Protein AF-N9UHS3-F1 (afdb_monomer)

Organism: NCBI:txid885318

Structure (mmCIF, N/CA/C/O backbone):
data_AF-N9UHS3-F1
#
_entry.id   AF-N9UHS3-F1
#
loop_
_atom_site.group_PDB
_atom_site.id
_atom_site.type_symbol
_atom_site.label_atom_id
_atom_site.label_alt_id
_atom_site.label_comp_id
_atom_site.label_asym_id
_atom_site.label_entity_id
_atom_site.label_seq_id
_atom_site.pdbx_PDB_ins_code
_atom_site.Cartn_x
_atom_site.Cartn_y
_atom_site.Cartn_z
_atom_site.occupancy
_atom_site.B_iso_or_equiv
_atom_site.auth_seq_id
_atom_site.auth_comp_id
_atom_site.auth_asym_id
_atom_site.auth_atom_id
_atom_site.pdbx_PDB_model_num
ATOM 1 N N . MET A 1 1 ? -21.377 -17.558 4.448 1.00 48.91 1 MET A N 1
ATOM 2 C CA . MET A 1 1 ? -20.666 -17.326 3.176 1.00 48.91 1 MET A CA 1
ATOM 3 C C . MET A 1 1 ? -20.214 -15.867 3.145 1.00 48.91 1 MET A C 1
ATOM 5 O O . MET A 1 1 ? -21.066 -15.000 3.259 1.00 48.91 1 MET A O 1
ATOM 9 N N . LEU A 1 2 ? -18.902 -15.598 3.082 1.00 64.56 2 LEU A N 1
ATOM 10 C CA . LEU A 1 2 ? -18.297 -14.246 3.131 1.00 64.56 2 LEU A CA 1
ATOM 11 C C . LEU A 1 2 ? -18.375 -13.479 1.793 1.00 64.56 2 LEU A C 1
ATOM 13 O O . LEU A 1 2 ? -17.927 -12.342 1.712 1.00 64.56 2 LEU A O 1
ATOM 17 N N . VAL A 1 3 ? -18.968 -14.081 0.752 1.00 74.38 3 VAL A N 1
ATOM 18 C CA . VAL A 1 3 ? -19.018 -13.550 -0.625 1.00 74.38 3 VAL A CA 1
ATOM 19 C C . VAL A 1 3 ? -19.645 -12.160 -0.700 1.00 74.38 3 VAL A C 1
ATOM 21 O O . VAL A 1 3 ? -19.196 -11.340 -1.493 1.00 74.38 3 VAL A O 1
ATOM 24 N N . ILE A 1 4 ? -20.620 -11.855 0.164 1.00 81.19 4 ILE A N 1
ATOM 25 C CA . ILE A 1 4 ? -21.281 -10.548 0.145 1.00 81.19 4 ILE A CA 1
ATOM 26 C C . ILE A 1 4 ? -20.296 -9.394 0.375 1.00 81.19 4 ILE A C 1
ATOM 28 O O . ILE A 1 4 ? -20.515 -8.320 -0.165 1.00 81.19 4 ILE A O 1
ATOM 32 N N . GLN A 1 5 ? -19.196 -9.602 1.111 1.00 76.00 5 GLN A N 1
ATOM 33 C CA . GLN A 1 5 ? -18.185 -8.563 1.351 1.00 76.00 5 GLN A CA 1
ATOM 34 C C . GLN A 1 5 ? -17.365 -8.222 0.100 1.00 76.00 5 GLN A C 1
ATOM 36 O O . GLN A 1 5 ? -16.754 -7.162 0.040 1.00 76.00 5 GLN A O 1
ATOM 41 N N . TYR A 1 6 ? -17.356 -9.113 -0.893 1.00 76.25 6 TYR A N 1
ATOM 42 C CA . TYR A 1 6 ? -16.613 -8.951 -2.142 1.00 76.25 6 TYR A CA 1
ATOM 43 C C . TYR A 1 6 ? -17.471 -8.392 -3.279 1.00 76.25 6 TYR A C 1
ATOM 45 O O . TYR A 1 6 ? -16.962 -8.194 -4.380 1.00 76.25 6 TYR A O 1
ATOM 53 N N . LEU A 1 7 ? -18.760 -8.142 -3.033 1.00 82.38 7 LEU A N 1
ATOM 54 C CA . LEU A 1 7 ? -19.613 -7.460 -3.999 1.00 82.38 7 LEU A CA 1
ATOM 55 C C . LEU A 1 7 ? -19.178 -5.997 -4.134 1.00 82.38 7 LEU A C 1
ATOM 57 O O . LEU A 1 7 ? -18.680 -5.378 -3.197 1.00 82.38 7 LEU A O 1
ATOM 61 N N . ASP A 1 8 ? -19.375 -5.436 -5.317 1.00 77.12 8 ASP A N 1
ATOM 62 C CA . ASP A 1 8 ? -18.952 -4.084 -5.680 1.00 77.12 8 ASP A CA 1
ATOM 63 C C . ASP A 1 8 ? -19.946 -3.003 -5.221 1.00 77.12 8 ASP A C 1
ATOM 65 O O . ASP A 1 8 ? -19.573 -1.842 -5.025 1.00 77.12 8 ASP A O 1
ATOM 69 N N . SER A 1 9 ? -21.223 -3.361 -5.035 1.00 81.12 9 SER A N 1
ATOM 70 C CA . SER A 1 9 ? -22.273 -2.410 -4.681 1.00 81.12 9 SER A CA 1
ATOM 71 C C . SER A 1 9 ? -23.442 -3.017 -3.896 1.00 81.12 9 SER A C 1
ATOM 73 O O . SER A 1 9 ? -23.734 -4.209 -3.978 1.00 81.12 9 SER A O 1
ATOM 75 N N . ILE A 1 10 ? -24.197 -2.151 -3.206 1.00 83.69 10 ILE A N 1
ATOM 76 C CA . ILE A 1 10 ? -25.491 -2.506 -2.595 1.00 83.69 10 ILE A CA 1
ATOM 77 C C . ILE A 1 10 ? -26.494 -3.004 -3.651 1.00 83.69 10 ILE A C 1
ATOM 79 O O . ILE A 1 10 ? -27.297 -3.886 -3.367 1.00 83.69 10 ILE A O 1
ATOM 83 N N . GLN A 1 11 ? -26.455 -2.466 -4.876 1.00 84.81 11 GLN A N 1
ATOM 84 C CA . GLN A 1 11 ? -27.337 -2.932 -5.949 1.00 84.81 11 GLN A CA 1
ATOM 85 C C . GLN A 1 11 ? -27.018 -4.381 -6.325 1.00 84.81 11 GLN A C 1
ATOM 87 O O . GLN A 1 11 ? -27.922 -5.200 -6.466 1.00 84.81 11 GLN A O 1
ATOM 92 N N . THR A 1 12 ? -25.732 -4.710 -6.423 1.00 86.44 12 THR A N 1
ATOM 93 C CA . THR A 1 12 ? -25.266 -6.074 -6.681 1.00 86.44 12 THR A CA 1
ATOM 94 C C . THR A 1 12 ? -25.653 -7.008 -5.544 1.00 86.44 12 THR A C 1
ATOM 96 O O . THR A 1 12 ? -26.080 -8.125 -5.808 1.00 86.44 12 THR A O 1
ATOM 99 N N . LEU A 1 13 ? -25.600 -6.544 -4.289 1.00 88.38 13 LEU A N 1
ATOM 100 C CA . LEU A 1 13 ? -26.126 -7.296 -3.148 1.00 88.38 13 LEU A CA 1
ATOM 101 C C . LEU A 1 13 ? -27.620 -7.599 -3.298 1.00 88.38 13 LEU A C 1
ATOM 103 O O . LEU A 1 13 ? -28.023 -8.733 -3.063 1.00 88.38 13 LEU A O 1
ATOM 107 N N . PHE A 1 14 ? -28.441 -6.631 -3.713 1.00 87.12 14 PHE A N 1
ATOM 108 C CA . PHE A 1 14 ? -29.869 -6.879 -3.930 1.00 87.12 14 PHE A CA 1
ATOM 109 C C . PHE A 1 14 ? -30.125 -7.864 -5.072 1.00 87.12 14 PHE A C 1
ATOM 111 O O . PHE A 1 14 ? -30.936 -8.774 -4.913 1.00 87.12 14 PHE A O 1
ATOM 118 N N . ASN A 1 15 ? -29.401 -7.737 -6.184 1.00 88.06 15 ASN A N 1
ATOM 119 C CA . ASN A 1 15 ? -29.494 -8.688 -7.292 1.00 88.06 15 ASN A CA 1
ATOM 120 C C . ASN A 1 15 ? -29.054 -10.093 -6.844 1.00 88.06 15 ASN A C 1
ATOM 122 O O . ASN A 1 15 ? -29.698 -11.085 -7.172 1.00 88.06 15 ASN A O 1
ATOM 126 N N . PHE A 1 16 ? -27.990 -10.182 -6.041 1.00 87.56 16 PHE A N 1
ATOM 127 C CA . PHE A 1 16 ? -27.507 -11.441 -5.480 1.00 87.56 16 PHE A CA 1
ATOM 128 C C . PHE A 1 16 ? -28.518 -12.064 -4.507 1.00 87.56 16 PHE A C 1
ATOM 130 O O . PHE A 1 16 ? -28.754 -13.269 -4.536 1.00 87.56 16 PHE A O 1
ATOM 137 N N . HIS A 1 17 ? -29.162 -11.243 -3.679 1.00 88.25 17 HIS A N 1
ATOM 138 C CA . HIS A 1 17 ? -30.217 -11.674 -2.768 1.00 88.25 17 HIS A CA 1
ATOM 139 C C . HIS A 1 17 ? -31.422 -12.269 -3.515 1.00 88.25 17 HIS A C 1
ATOM 141 O O . HIS A 1 17 ? -31.995 -13.254 -3.060 1.00 88.25 17 HIS A O 1
ATOM 147 N N . GLN A 1 18 ? -31.781 -11.732 -4.688 1.00 86.81 18 GLN A N 1
ATOM 148 C CA . GLN A 1 18 ? -32.877 -12.274 -5.507 1.00 86.81 18 GLN A CA 1
ATOM 149 C C . GLN A 1 18 ? -32.622 -13.704 -6.001 1.00 86.81 18 GLN A C 1
ATOM 151 O O . GLN A 1 18 ? -33.578 -14.432 -6.254 1.00 86.81 18 GLN A O 1
ATOM 156 N N . VAL A 1 19 ? -31.356 -14.110 -6.131 1.00 86.88 19 VAL A N 1
ATOM 157 C CA . VAL A 1 19 ? -30.977 -15.436 -6.645 1.00 86.88 19 VAL A CA 1
ATOM 158 C C . VAL A 1 19 ? -30.477 -16.394 -5.559 1.00 86.88 19 VAL A C 1
ATOM 160 O O . VAL A 1 19 ? -30.369 -17.592 -5.809 1.00 86.88 19 VAL A O 1
ATOM 163 N N . CYS A 1 20 ? -30.172 -15.905 -4.352 1.00 84.12 20 CYS A N 1
ATOM 164 C CA . CYS A 1 20 ? -29.583 -16.702 -3.275 1.00 84.12 20 CYS A CA 1
ATOM 165 C C . CYS A 1 20 ? -30.313 -16.500 -1.938 1.00 84.12 20 CYS A C 1
ATOM 167 O O . CYS A 1 20 ? -30.078 -15.527 -1.222 1.00 84.12 20 CYS A O 1
ATOM 169 N N . HIS A 1 21 ? -31.126 -17.485 -1.544 1.00 73.19 21 HIS A N 1
ATOM 170 C CA . HIS A 1 21 ? -31.891 -17.458 -0.289 1.00 73.19 21 HIS A CA 1
ATOM 171 C C . HIS A 1 21 ? -31.021 -17.443 0.982 1.00 73.19 21 HIS A C 1
ATOM 173 O O . HIS A 1 21 ? -31.457 -16.962 2.021 1.00 73.19 21 HIS A O 1
ATOM 179 N N . SER A 1 22 ? -29.767 -17.908 0.920 1.00 82.00 22 SER A N 1
ATOM 180 C CA . SER A 1 22 ? -28.824 -17.838 2.052 1.00 82.00 22 SER A CA 1
ATOM 181 C C . SER A 1 22 ? -28.181 -16.454 2.237 1.00 82.00 22 SER A C 1
ATOM 183 O O . SER A 1 22 ? -27.297 -16.286 3.083 1.00 82.00 22 SER A O 1
ATOM 185 N N . CYS A 1 23 ? -28.574 -15.461 1.434 1.00 85.50 23 CYS A N 1
ATOM 186 C CA . CYS A 1 23 ? -28.042 -14.106 1.519 1.00 85.50 23 CYS A CA 1
ATOM 187 C C . CYS A 1 23 ? -28.455 -13.402 2.824 1.00 85.50 23 CYS A C 1
ATOM 189 O O . CYS A 1 23 ? -27.628 -12.699 3.405 1.00 85.50 23 CYS A O 1
ATOM 191 N N . ASP A 1 24 ? -29.664 -13.643 3.339 1.00 85.88 24 ASP A N 1
ATOM 192 C CA . ASP A 1 24 ? -30.142 -13.049 4.598 1.00 85.88 24 ASP A CA 1
ATOM 193 C C . ASP A 1 24 ? -29.284 -13.449 5.802 1.00 85.88 24 ASP A C 1
ATOM 195 O O . ASP A 1 24 ? -28.857 -12.598 6.587 1.00 85.88 24 ASP A O 1
ATOM 199 N N . ASP A 1 25 ? -28.940 -14.735 5.904 1.00 85.69 25 ASP A N 1
ATOM 200 C CA . ASP A 1 25 ? -28.043 -15.239 6.944 1.00 85.69 25 ASP A CA 1
ATOM 201 C C . ASP A 1 25 ? -26.659 -14.589 6.858 1.00 85.69 25 ASP A C 1
ATOM 203 O O . ASP A 1 25 ? -26.042 -14.266 7.878 1.00 85.69 25 ASP A O 1
ATOM 207 N N . ALA A 1 26 ? -26.148 -14.385 5.642 1.00 86.25 26 ALA A N 1
ATOM 208 C CA . ALA A 1 26 ? -24.865 -13.725 5.435 1.00 86.25 26 ALA A CA 1
ATOM 209 C C . ALA A 1 26 ? -24.925 -12.246 5.857 1.00 86.25 26 ALA A C 1
ATOM 211 O O . ALA A 1 26 ? -24.020 -11.770 6.551 1.00 86.25 26 ALA A O 1
ATOM 212 N N . ILE A 1 27 ? -26.000 -11.535 5.500 1.00 88.00 27 ILE A N 1
ATOM 213 C CA . ILE A 1 27 ? -26.243 -10.145 5.910 1.00 88.00 27 ILE A CA 1
ATOM 214 C C . ILE A 1 27 ? -26.318 -10.054 7.442 1.00 88.00 27 ILE A C 1
ATOM 216 O O . ILE A 1 27 ? -25.635 -9.225 8.044 1.00 88.00 27 ILE A O 1
ATOM 220 N N . GLY A 1 28 ? -27.079 -10.942 8.090 1.00 87.38 28 GLY A N 1
ATOM 221 C CA . GLY A 1 28 ? -27.238 -10.971 9.547 1.00 87.38 28 GLY A CA 1
ATOM 222 C C . GLY A 1 28 ? -25.952 -11.311 10.309 1.00 87.38 28 GLY A C 1
ATOM 223 O O . GLY A 1 28 ? -25.726 -10.796 11.405 1.00 87.38 28 GLY A O 1
ATOM 224 N N . ARG A 1 29 ? -25.075 -12.139 9.728 1.00 87.69 29 ARG A N 1
ATOM 225 C CA . ARG A 1 29 ? -23.783 -12.523 10.330 1.00 87.69 29 ARG A CA 1
ATOM 226 C C . ARG A 1 29 ? -22.665 -11.508 10.096 1.00 87.69 29 ARG A C 1
ATOM 228 O O . ARG A 1 29 ? -21.612 -11.630 10.719 1.00 87.69 29 ARG A O 1
ATOM 235 N N . THR A 1 30 ? -22.864 -10.526 9.223 1.00 90.06 30 THR A N 1
ATOM 236 C CA . THR A 1 30 ? -21.836 -9.533 8.901 1.00 90.06 30 THR A CA 1
ATOM 237 C C . THR A 1 30 ? -21.608 -8.587 10.076 1.00 90.06 30 THR A C 1
ATOM 239 O O . THR A 1 30 ? -22.523 -7.899 10.521 1.00 90.06 30 THR A O 1
ATOM 242 N N . LYS A 1 31 ? -20.372 -8.579 10.591 1.00 92.06 31 LYS A N 1
ATOM 243 C CA . LYS A 1 31 ? -19.976 -7.834 11.800 1.00 92.06 31 LYS A CA 1
ATOM 244 C C . LYS A 1 31 ? -19.280 -6.508 11.522 1.00 92.06 31 LYS A C 1
ATOM 246 O O . LYS A 1 31 ? -19.266 -5.656 12.404 1.00 92.06 31 LYS A O 1
ATOM 251 N N . ILE A 1 32 ? -18.726 -6.345 10.325 1.00 90.81 32 ILE A N 1
ATOM 252 C CA . ILE A 1 32 ? -18.063 -5.128 9.849 1.00 90.81 32 ILE A CA 1
ATOM 253 C C . ILE A 1 32 ? -18.719 -4.755 8.528 1.00 90.81 32 ILE A C 1
ATOM 255 O O . ILE A 1 32 ? -19.003 -5.648 7.725 1.00 90.81 32 ILE A O 1
ATOM 259 N N . ASN A 1 33 ? -19.014 -3.476 8.319 1.00 90.94 33 ASN A N 1
ATOM 260 C CA . ASN A 1 33 ? -19.689 -3.058 7.101 1.00 90.94 33 ASN A CA 1
ATOM 261 C C . ASN A 1 33 ? -18.760 -3.244 5.882 1.00 90.94 33 ASN A C 1
ATOM 263 O O . ASN A 1 33 ? -17.566 -2.974 5.996 1.00 90.94 33 ASN A O 1
ATOM 267 N N . PRO A 1 34 ? -19.274 -3.735 4.736 1.00 84.62 34 PRO A N 1
ATOM 268 C CA . PRO A 1 34 ? -18.443 -4.060 3.573 1.00 84.62 34 PRO A CA 1
ATOM 269 C C . PRO A 1 34 ? -17.790 -2.869 2.870 1.00 84.62 34 PRO A C 1
ATOM 271 O O . PRO A 1 34 ? -16.889 -3.086 2.061 1.00 84.62 34 PRO A O 1
ATOM 274 N N . CYS A 1 35 ? -18.250 -1.641 3.134 1.00 82.56 35 CYS A N 1
ATOM 275 C CA . CYS A 1 35 ? -17.760 -0.434 2.472 1.00 82.56 35 CYS A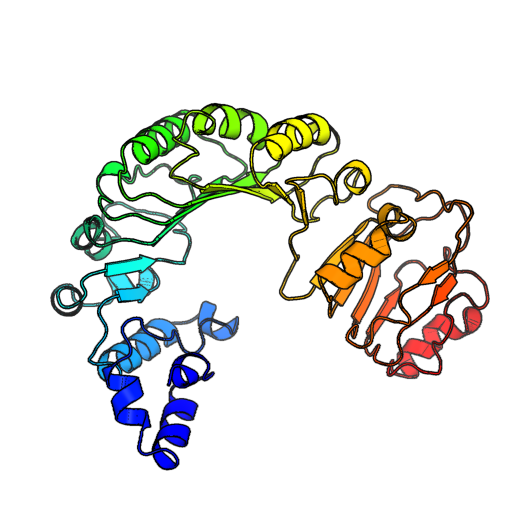 CA 1
ATOM 276 C C . CYS A 1 35 ? -17.883 -0.498 0.944 1.00 82.56 35 CYS A C 1
ATOM 278 O O . CYS A 1 35 ? -16.949 -0.180 0.194 1.00 82.56 35 CYS A O 1
ATOM 280 N N . TYR A 1 36 ? -19.052 -0.916 0.466 1.00 74.25 36 TYR A N 1
ATOM 281 C CA . TYR A 1 36 ? -19.353 -0.987 -0.953 1.00 74.25 36 TYR A CA 1
ATOM 282 C C . TYR A 1 36 ? -19.064 0.366 -1.619 1.00 74.25 36 TYR A C 1
ATOM 284 O O . TYR A 1 36 ? -19.645 1.393 -1.261 1.00 74.25 36 TYR A O 1
ATOM 292 N N . LYS A 1 37 ? -18.180 0.348 -2.625 1.00 59.62 37 LYS A N 1
ATOM 293 C CA . LYS A 1 37 ? -17.670 1.511 -3.380 1.00 59.62 37 LYS A CA 1
ATOM 294 C C . LYS A 1 37 ? -16.628 2.409 -2.699 1.00 59.62 37 LYS A C 1
ATOM 296 O O . LYS A 1 37 ? -16.391 3.510 -3.194 1.00 59.62 37 LYS A O 1
ATOM 301 N N . GLU A 1 38 ? -15.912 1.972 -1.664 1.00 54.34 38 GLU A N 1
ATOM 302 C CA . GLU A 1 38 ? -14.709 2.712 -1.219 1.00 54.34 38 GLU A CA 1
ATOM 303 C C . GLU A 1 38 ? -13.536 2.663 -2.224 1.00 54.34 38 GLU A C 1
ATOM 305 O O . GLU A 1 38 ? -12.564 3.399 -2.062 1.00 54.34 38 GLU A O 1
ATOM 310 N N . ARG A 1 39 ? -13.632 1.849 -3.288 1.00 50.41 39 ARG A N 1
ATOM 311 C CA . ARG A 1 39 ? -12.556 1.630 -4.274 1.00 50.41 39 ARG A CA 1
ATOM 312 C C . ARG A 1 39 ? -12.582 2.533 -5.519 1.00 50.41 39 ARG A C 1
ATOM 314 O O . ARG A 1 39 ? -11.630 2.483 -6.287 1.00 50.41 39 ARG A O 1
ATOM 321 N N . SER A 1 40 ? -13.615 3.353 -5.746 1.00 48.66 40 SER A N 1
ATOM 322 C CA . SER A 1 40 ? -13.646 4.284 -6.894 1.00 48.66 40 SER A CA 1
ATOM 323 C C . SER A 1 40 ? -13.264 5.710 -6.491 1.00 48.66 40 SER A C 1
ATOM 325 O O . SER A 1 40 ? -13.827 6.262 -5.549 1.00 48.66 40 SER A O 1
ATOM 327 N N . LEU A 1 41 ? -12.349 6.337 -7.237 1.00 44.38 41 LEU A N 1
ATOM 328 C CA . LEU A 1 41 ? -11.903 7.725 -7.028 1.00 44.38 41 LEU A CA 1
ATOM 329 C C . LEU A 1 41 ? -13.073 8.731 -6.963 1.00 44.38 41 LEU A C 1
ATOM 331 O O . LEU A 1 41 ? -13.053 9.638 -6.134 1.00 44.38 41 LEU A O 1
ATOM 335 N N . GLU A 1 42 ? -14.128 8.528 -7.759 1.00 38.81 42 GLU A N 1
ATOM 336 C CA . GLU A 1 42 ? -15.325 9.387 -7.795 1.00 38.81 42 GLU A CA 1
ATOM 337 C C . GLU A 1 42 ? -16.136 9.384 -6.487 1.00 38.81 42 GLU A C 1
ATOM 339 O O . GLU A 1 42 ? -16.631 10.423 -6.053 1.00 38.81 42 GLU A O 1
ATOM 344 N N . THR A 1 43 ? -16.245 8.243 -5.801 1.00 47.47 43 THR A N 1
ATOM 345 C CA . THR A 1 43 ? -16.928 8.147 -4.495 1.00 47.47 43 THR A CA 1
ATOM 346 C C . THR A 1 43 ? -16.023 8.552 -3.335 1.00 47.47 43 THR A C 1
ATOM 348 O O . THR A 1 43 ? -16.519 8.816 -2.238 1.00 47.47 43 THR A O 1
ATOM 351 N N . MET A 1 44 ? -14.703 8.645 -3.542 1.00 48.28 44 MET A N 1
ATOM 352 C CA . MET A 1 44 ? -13.798 9.207 -2.537 1.00 48.28 44 MET A CA 1
ATOM 353 C C . MET A 1 44 ? -13.971 10.717 -2.347 1.00 48.28 44 MET A C 1
ATOM 355 O O . MET A 1 44 ? -13.619 11.230 -1.286 1.00 48.28 44 MET A O 1
ATOM 359 N N . LEU A 1 45 ? -14.542 11.405 -3.337 1.00 49.19 45 LEU A N 1
ATOM 360 C CA . LEU A 1 45 ? -14.582 12.864 -3.406 1.00 49.19 45 LEU A CA 1
ATOM 361 C C . LEU A 1 45 ? -15.949 13.490 -3.054 1.00 49.19 45 LEU A C 1
ATOM 363 O O . LEU A 1 45 ? -16.037 14.713 -3.025 1.00 49.19 45 LEU A O 1
ATOM 367 N N . LEU A 1 46 ? -17.014 12.715 -2.772 1.00 50.88 46 LEU A N 1
ATOM 368 C CA . LEU A 1 46 ? -18.394 13.247 -2.738 1.00 50.88 46 LEU A CA 1
ATOM 369 C C . LEU A 1 46 ? -19.297 12.703 -1.605 1.00 50.88 46 LEU A C 1
ATOM 371 O O . LEU A 1 46 ? -19.148 11.564 -1.158 1.00 50.88 46 LEU A O 1
ATOM 375 N N . ASP A 1 47 ? -20.325 13.491 -1.241 1.00 54.41 47 ASP A N 1
ATOM 376 C CA . ASP A 1 47 ? -21.409 13.255 -0.249 1.00 54.41 47 ASP A CA 1
ATOM 377 C C . ASP A 1 47 ? -22.160 11.905 -0.358 1.00 54.41 47 ASP A C 1
ATOM 379 O O . ASP A 1 47 ? -22.959 11.538 0.508 1.00 54.41 47 ASP A O 1
ATOM 383 N N . SER A 1 48 ? -21.881 11.115 -1.395 1.00 64.62 48 SER A N 1
ATOM 384 C CA . SER A 1 48 ? -22.397 9.755 -1.573 1.00 64.62 48 SER A CA 1
ATOM 385 C C . SER A 1 48 ? -21.958 8.770 -0.476 1.00 64.62 48 SER A C 1
ATOM 387 O O . SER A 1 48 ? -22.684 7.808 -0.213 1.00 64.62 48 SER A O 1
ATOM 389 N N . ARG A 1 49 ? -20.824 9.014 0.202 1.00 73.50 49 ARG A N 1
ATOM 390 C CA . ARG A 1 49 ? -20.292 8.130 1.260 1.00 73.50 49 ARG A CA 1
ATOM 391 C C . ARG A 1 49 ? -21.243 7.972 2.434 1.00 73.50 49 ARG A C 1
ATOM 393 O O . ARG A 1 49 ? -21.612 6.849 2.766 1.00 73.50 49 ARG A O 1
ATOM 400 N N . LEU A 1 50 ? -21.703 9.085 3.004 1.00 81.06 50 LEU A N 1
ATOM 401 C CA . LEU A 1 50 ? -22.636 9.063 4.129 1.00 81.06 50 LEU A CA 1
ATOM 402 C C . LEU A 1 50 ? -23.949 8.367 3.747 1.00 81.06 50 LEU A C 1
ATOM 404 O O . LEU A 1 50 ? -24.502 7.599 4.530 1.00 81.06 50 LEU A O 1
ATOM 408 N N . ASN A 1 51 ? -24.442 8.601 2.528 1.00 82.19 51 ASN A N 1
ATOM 409 C CA . ASN A 1 51 ? -25.661 7.961 2.039 1.00 82.19 51 ASN A CA 1
ATOM 410 C C . ASN A 1 51 ? -25.502 6.443 1.896 1.00 82.19 51 ASN A C 1
ATOM 412 O O . ASN A 1 51 ? -26.404 5.698 2.283 1.00 82.19 51 ASN A O 1
ATOM 416 N N . ASN A 1 52 ? -24.370 5.976 1.368 1.00 81.06 52 ASN A N 1
ATOM 417 C CA . ASN A 1 52 ? -24.083 4.547 1.247 1.00 81.06 52 ASN A CA 1
ATOM 418 C C . ASN A 1 52 ? -23.900 3.904 2.618 1.00 81.06 52 ASN A C 1
ATOM 420 O O . ASN A 1 52 ? -24.552 2.903 2.902 1.00 81.06 52 ASN A O 1
ATOM 424 N N . LEU A 1 53 ? -23.126 4.535 3.497 1.00 87.06 53 LEU A N 1
ATOM 425 C CA . LEU A 1 53 ? -22.958 4.091 4.873 1.00 87.06 53 LEU A CA 1
ATOM 426 C C . LEU A 1 53 ? -24.310 3.979 5.587 1.00 87.06 53 LEU A C 1
ATOM 428 O O . LEU A 1 53 ? -24.617 2.942 6.161 1.00 87.06 53 LEU A O 1
ATOM 432 N N . ASN A 1 54 ? -25.178 4.987 5.484 1.00 88.44 54 ASN A N 1
ATOM 433 C CA . ASN A 1 54 ? -26.521 4.935 6.067 1.00 88.44 54 ASN A CA 1
ATOM 434 C C . ASN A 1 54 ? -27.362 3.767 5.526 1.00 88.44 54 ASN A C 1
ATOM 436 O O . ASN A 1 54 ? -28.177 3.210 6.265 1.00 88.44 54 ASN A O 1
ATOM 440 N N . LYS A 1 55 ? -27.191 3.383 4.254 1.00 88.62 55 LYS A N 1
ATOM 441 C CA . LYS A 1 55 ? -27.838 2.189 3.688 1.00 88.62 55 LYS A CA 1
ATOM 442 C C . LYS A 1 55 ? -27.222 0.909 4.252 1.00 88.62 55 LYS A C 1
ATOM 444 O O . LYS A 1 55 ? -27.974 0.044 4.692 1.00 88.62 55 LYS A O 1
ATOM 449 N N . GLU A 1 56 ? -25.897 0.805 4.317 1.00 89.38 56 GLU A N 1
ATOM 450 C CA . GLU A 1 56 ? -25.202 -0.341 4.922 1.00 89.38 56 GLU A CA 1
ATOM 451 C C . GLU A 1 56 ? -25.615 -0.536 6.382 1.00 89.38 56 GLU A C 1
ATOM 453 O O . GLU A 1 56 ? -26.003 -1.633 6.770 1.00 89.38 56 GLU A O 1
ATOM 458 N N . MET A 1 57 ? -25.653 0.542 7.164 1.00 91.06 57 MET A N 1
ATOM 459 C CA . MET A 1 57 ? -26.108 0.540 8.554 1.00 91.06 57 MET A CA 1
ATOM 460 C C . MET A 1 57 ? -27.560 0.055 8.711 1.00 91.06 57 MET A C 1
ATOM 462 O O . MET A 1 57 ? -27.925 -0.460 9.770 1.00 91.06 57 MET A O 1
ATOM 466 N N . LYS A 1 58 ? -28.413 0.229 7.695 1.00 90.81 58 LYS A N 1
ATOM 467 C CA . LYS A 1 58 ? -29.803 -0.260 7.703 1.00 90.81 58 LYS A CA 1
ATOM 468 C C . LYS A 1 58 ? -29.909 -1.725 7.277 1.00 90.81 58 LYS A C 1
ATOM 470 O O . LYS A 1 58 ? -30.706 -2.462 7.858 1.00 90.81 58 LYS A O 1
ATOM 475 N N . ILE A 1 59 ? -29.138 -2.122 6.266 1.00 90.38 59 ILE A N 1
ATOM 476 C CA . ILE A 1 59 ? -29.155 -3.469 5.679 1.00 90.38 59 ILE A CA 1
ATOM 477 C C . ILE A 1 59 ? -28.466 -4.462 6.620 1.00 90.38 59 ILE A C 1
ATOM 479 O O . ILE A 1 59 ? -29.056 -5.468 7.008 1.00 90.38 59 ILE A O 1
ATOM 483 N N . PHE A 1 60 ? -27.247 -4.150 7.058 1.00 91.19 60 PHE A N 1
ATOM 484 C CA . PHE A 1 60 ? -26.456 -4.999 7.941 1.00 91.19 60 PHE A CA 1
ATOM 485 C C . PHE A 1 60 ? -26.802 -4.706 9.400 1.00 91.19 60 PHE A C 1
ATOM 487 O O . PHE A 1 60 ? -26.222 -3.846 10.060 1.00 91.19 60 PHE A O 1
ATOM 494 N N . ARG A 1 61 ? -27.791 -5.428 9.926 1.00 87.19 61 ARG A N 1
ATOM 495 C CA . ARG A 1 61 ? -28.258 -5.237 11.310 1.00 87.19 61 ARG A CA 1
ATOM 496 C C . ARG A 1 61 ? -27.317 -5.835 12.359 1.00 87.19 61 ARG A C 1
ATOM 498 O O . ARG A 1 61 ? -27.354 -5.408 13.506 1.00 87.19 61 ARG A O 1
ATOM 505 N N . GLY A 1 62 ? -26.482 -6.801 11.969 1.00 89.50 62 GLY A N 1
ATOM 506 C CA . GLY A 1 62 ? -25.564 -7.524 12.854 1.00 89.50 62 GLY A CA 1
ATOM 507 C C . GLY A 1 62 ? -24.207 -6.855 13.095 1.00 89.50 62 GLY A C 1
ATOM 508 O O . GLY A 1 62 ? -23.343 -7.486 13.708 1.00 89.50 62 GLY A O 1
ATOM 509 N N . LEU A 1 63 ? -24.011 -5.625 12.608 1.00 93.69 63 LEU A N 1
ATOM 510 C CA . LEU A 1 63 ? -22.746 -4.898 12.696 1.00 93.69 63 LEU A CA 1
ATOM 511 C C . LEU A 1 63 ? -22.330 -4.636 14.149 1.00 93.69 63 LEU A C 1
ATOM 513 O O . LEU A 1 63 ? -23.083 -4.067 14.936 1.00 93.69 63 LEU A O 1
ATOM 517 N N . GLU A 1 64 ? -21.091 -4.995 14.472 1.00 94.94 64 GLU A N 1
ATOM 518 C CA . GLU A 1 64 ? -20.451 -4.732 15.766 1.00 94.94 64 GLU A CA 1
ATOM 519 C C . GLU A 1 64 ? -19.324 -3.701 15.643 1.00 94.94 64 GLU A C 1
ATOM 521 O O . GLU A 1 64 ? -19.123 -2.907 16.567 1.00 94.94 64 GLU A O 1
ATOM 526 N N . THR A 1 65 ? -18.638 -3.682 14.497 1.00 94.94 65 THR A N 1
ATOM 527 C CA . THR A 1 65 ? -17.598 -2.712 14.148 1.00 94.94 65 THR A CA 1
ATOM 528 C C . THR A 1 65 ? -18.078 -1.846 12.993 1.00 94.94 65 THR A C 1
ATOM 530 O O . THR A 1 65 ? -18.603 -2.368 12.007 1.00 94.94 65 THR A O 1
ATOM 533 N N . LEU A 1 66 ? -17.868 -0.535 13.093 1.00 94.38 66 LEU A N 1
ATOM 534 C CA . L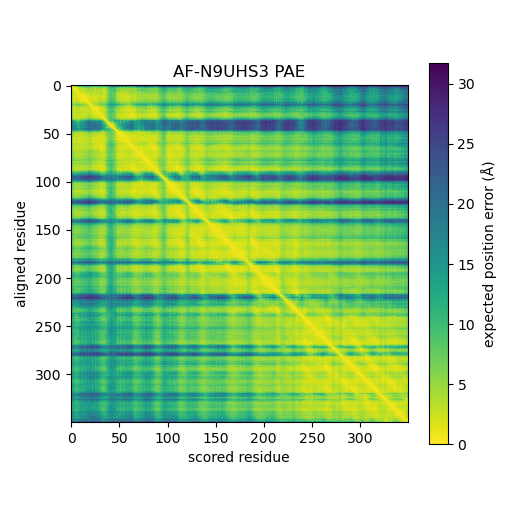EU A 1 66 ? -18.155 0.400 12.011 1.00 94.38 66 LEU A CA 1
ATOM 535 C C . LEU A 1 66 ? -16.855 0.919 11.388 1.00 94.38 66 LEU A C 1
ATOM 537 O O . LEU A 1 66 ? -16.042 1.549 12.065 1.00 94.38 66 LEU A O 1
ATOM 541 N N . HIS A 1 67 ? -16.687 0.666 10.098 1.00 91.31 67 HIS A N 1
ATOM 542 C CA . HIS A 1 67 ? -15.658 1.242 9.248 1.00 91.31 67 HIS A CA 1
ATOM 543 C C . HIS A 1 67 ? -16.199 2.525 8.616 1.00 91.31 67 HIS A C 1
ATOM 545 O O . HIS A 1 67 ? -17.204 2.497 7.899 1.00 91.31 67 HIS A O 1
ATOM 551 N N . ILE A 1 68 ? -15.594 3.664 8.955 1.00 88.31 68 ILE A N 1
ATOM 552 C CA . ILE A 1 68 ? -16.193 4.974 8.692 1.00 88.31 68 ILE A CA 1
ATOM 553 C C . ILE A 1 68 ? -15.147 6.082 8.551 1.00 88.31 68 ILE A C 1
ATOM 555 O O . ILE A 1 68 ? -14.174 6.159 9.300 1.00 88.31 68 ILE A O 1
ATOM 559 N N . ASP A 1 69 ? -15.368 6.992 7.601 1.00 84.19 69 ASP A N 1
ATOM 560 C CA . ASP A 1 69 ? -14.595 8.226 7.502 1.00 84.19 69 ASP A CA 1
ATOM 561 C C . ASP A 1 69 ? -15.064 9.286 8.503 1.00 84.19 69 ASP A C 1
ATOM 563 O O . ASP A 1 69 ? -16.239 9.373 8.850 1.00 84.19 69 ASP A O 1
ATOM 567 N N . ILE A 1 70 ? -14.146 10.140 8.945 1.00 81.88 70 ILE A N 1
ATOM 568 C CA . ILE A 1 70 ? -14.424 11.086 10.032 1.00 81.88 70 ILE A CA 1
ATOM 569 C C . ILE A 1 70 ? -15.495 12.112 9.647 1.00 81.88 70 ILE A C 1
ATOM 571 O O . ILE A 1 70 ? -16.298 12.498 10.492 1.00 81.88 70 ILE A O 1
ATOM 575 N N . ASN A 1 71 ? -15.580 12.514 8.375 1.00 81.44 71 ASN A N 1
ATOM 576 C CA . ASN A 1 71 ? -16.610 13.462 7.952 1.00 81.44 71 ASN A CA 1
ATOM 577 C C . ASN A 1 71 ? -18.003 12.828 8.031 1.00 81.44 71 ASN A C 1
ATOM 579 O O . ASN A 1 71 ? -18.952 13.486 8.452 1.00 81.44 71 ASN A O 1
ATOM 583 N N . SER A 1 72 ? -18.131 11.556 7.648 1.00 86.25 72 SER A N 1
ATOM 584 C CA . SER A 1 72 ? -19.375 10.801 7.823 1.00 86.25 72 SER A CA 1
ATOM 585 C C . SER A 1 72 ? -19.681 10.554 9.300 1.00 86.25 72 SER A C 1
ATOM 587 O O . SER A 1 72 ? -20.832 10.710 9.702 1.00 86.25 72 SER A O 1
ATOM 589 N N . LEU A 1 73 ? -18.670 10.238 10.117 1.00 89.44 73 LEU A N 1
ATOM 590 C CA . LEU A 1 73 ? -18.818 10.020 11.559 1.00 89.44 73 LEU A CA 1
ATOM 591 C C . LEU A 1 73 ? -19.463 11.219 12.251 1.00 89.44 73 LEU A C 1
ATOM 593 O O . LEU A 1 73 ? -20.424 11.040 12.993 1.00 89.44 73 LEU A O 1
ATOM 597 N N . GLU A 1 74 ? -18.983 12.432 11.981 1.00 87.56 74 GLU A N 1
ATOM 598 C CA . GLU A 1 74 ? -19.510 13.653 12.604 1.00 87.56 74 GLU A CA 1
ATOM 599 C C . GLU A 1 74 ? -20.913 14.046 12.121 1.00 87.56 74 GLU A C 1
ATOM 601 O O . GLU A 1 74 ? -21.619 14.778 12.810 1.00 87.56 74 GLU A O 1
ATOM 606 N N . LYS A 1 75 ? -21.349 13.550 10.957 1.00 88.69 75 LYS A N 1
ATOM 607 C CA . LYS A 1 75 ? -22.697 13.804 10.420 1.00 88.69 75 LYS A CA 1
ATOM 608 C C . LYS A 1 75 ? -23.759 12.838 10.975 1.00 88.69 75 LYS A C 1
ATOM 610 O O . LYS A 1 75 ? -24.945 13.034 10.713 1.00 88.69 75 LYS A O 1
ATOM 615 N N . ILE A 1 76 ? -23.370 11.793 11.711 1.00 89.81 76 ILE A N 1
ATOM 616 C CA . ILE A 1 76 ? -24.300 10.820 12.306 1.00 89.81 76 ILE A CA 1
ATOM 617 C C . ILE A 1 76 ? -24.657 11.243 13.735 1.00 89.81 76 ILE A C 1
ATOM 619 O O . ILE A 1 76 ? -23.817 11.696 14.499 1.00 89.81 76 ILE A O 1
ATOM 623 N N . GLU A 1 77 ? -25.913 11.075 14.139 1.00 89.62 77 GLU A N 1
ATOM 624 C CA . GLU A 1 77 ? -26.314 11.297 15.533 1.00 89.62 77 GLU A CA 1
ATOM 625 C C . GLU A 1 77 ? -25.612 10.305 16.473 1.00 89.62 77 GLU A C 1
ATOM 627 O O . GLU A 1 77 ? -25.655 9.096 16.239 1.00 89.62 77 GLU A O 1
ATOM 632 N N . LEU A 1 78 ? -25.028 10.797 17.571 1.00 86.75 78 LEU A N 1
ATOM 633 C CA . LEU A 1 78 ? -24.248 9.982 18.513 1.00 86.75 78 LEU A CA 1
ATOM 634 C C . LEU A 1 78 ? -25.015 8.742 19.013 1.00 86.75 78 LEU A C 1
ATOM 636 O O . LEU A 1 78 ? -24.462 7.647 19.036 1.00 86.75 78 LEU A O 1
ATOM 640 N N . ASN A 1 79 ? -26.316 8.875 19.288 1.00 89.00 79 ASN A N 1
ATOM 641 C CA . ASN A 1 79 ? -27.176 7.776 19.748 1.00 89.00 79 ASN A CA 1
ATOM 642 C C . ASN A 1 79 ? -27.232 6.607 18.741 1.00 89.00 79 ASN A C 1
ATOM 644 O O . ASN A 1 79 ? -27.352 5.445 19.122 1.00 89.00 79 ASN A O 1
ATOM 648 N N . LYS A 1 80 ? -27.110 6.883 17.433 1.00 89.81 80 LYS A N 1
ATOM 649 C CA . LYS A 1 80 ? -27.049 5.836 16.394 1.00 89.81 80 LYS A CA 1
ATOM 650 C C . LYS A 1 80 ? -25.703 5.110 16.381 1.00 89.81 80 LYS A C 1
ATOM 652 O O . LYS A 1 80 ? -25.626 3.994 15.867 1.00 89.81 80 LYS A O 1
ATOM 657 N N . LEU A 1 81 ? -24.657 5.735 16.919 1.00 91.31 81 LEU A N 1
ATOM 658 C CA . LEU A 1 81 ? -23.307 5.183 17.009 1.00 91.31 81 LEU A CA 1
ATOM 659 C C . LEU A 1 81 ? -23.122 4.306 18.258 1.00 91.31 81 LEU A C 1
ATOM 661 O O . LEU A 1 81 ? -22.290 3.401 18.247 1.00 91.31 81 LEU A O 1
ATOM 665 N N . GLU A 1 82 ? -23.912 4.519 19.314 1.00 89.75 82 GLU A N 1
ATOM 666 C CA . GLU A 1 82 ? -23.794 3.790 20.586 1.00 89.75 82 GLU A CA 1
ATOM 667 C C . GLU A 1 82 ? -23.925 2.272 20.440 1.00 89.75 82 GLU A C 1
ATOM 669 O O . GLU A 1 82 ? -23.232 1.534 21.145 1.00 89.75 82 GLU A O 1
ATOM 674 N N . ARG A 1 83 ? -24.747 1.816 19.484 1.00 90.69 83 ARG A N 1
ATOM 675 C CA . ARG A 1 83 ? -24.967 0.390 19.195 1.00 90.69 83 ARG A CA 1
ATOM 676 C C . ARG A 1 83 ? -23.706 -0.349 18.745 1.00 90.69 83 ARG A C 1
ATOM 678 O O . ARG A 1 83 ? -23.647 -1.570 18.869 1.00 90.69 83 ARG A O 1
ATOM 685 N N . TYR A 1 84 ? -22.721 0.366 18.201 1.00 94.81 84 TYR A N 1
ATOM 686 C CA . TYR A 1 84 ? -21.473 -0.238 17.752 1.00 94.81 84 TYR A CA 1
ATOM 687 C C . TYR A 1 84 ? -20.477 -0.327 18.901 1.00 94.81 84 TYR A C 1
ATOM 689 O O . TYR A 1 84 ? -20.322 0.588 19.722 1.00 94.81 84 TYR A O 1
ATOM 697 N N . LYS A 1 85 ? -19.782 -1.460 18.941 1.00 95.38 85 LYS A N 1
ATOM 698 C CA . LYS A 1 85 ? -18.779 -1.762 19.958 1.00 95.38 85 LYS A CA 1
ATOM 699 C C . LYS A 1 85 ? -17.420 -1.193 19.579 1.00 95.38 85 LYS A C 1
ATOM 701 O O . LYS A 1 85 ? -16.689 -0.775 20.469 1.00 95.38 85 LYS A O 1
ATOM 706 N N . LEU A 1 86 ? -17.091 -1.199 18.286 1.00 96.62 86 LEU A N 1
ATOM 707 C CA . LEU A 1 86 ? -15.765 -0.852 17.780 1.00 96.62 86 LEU A CA 1
ATOM 708 C C . LEU A 1 86 ? -15.845 0.044 16.540 1.00 96.62 86 LEU A C 1
ATOM 710 O O . LEU A 1 86 ? -16.829 0.011 15.801 1.00 96.62 86 LEU A O 1
ATOM 714 N N . PHE A 1 87 ? -14.786 0.815 16.302 1.00 95.69 87 PHE A N 1
ATOM 715 C CA . PHE A 1 87 ? -14.681 1.721 15.157 1.00 95.69 87 PHE A CA 1
ATOM 716 C C . PHE A 1 87 ? -13.325 1.620 14.460 1.00 95.69 87 PHE A C 1
ATOM 718 O O . PHE A 1 87 ? -12.273 1.600 15.107 1.00 95.69 87 PHE A O 1
ATOM 725 N N . GLU A 1 88 ? -13.361 1.613 13.131 1.00 94.19 88 GLU A N 1
ATOM 726 C CA . GLU A 1 88 ? -12.196 1.692 12.256 1.00 94.19 88 GLU A CA 1
ATOM 727 C C . GLU A 1 88 ? -12.260 2.974 11.431 1.00 94.19 88 GLU A C 1
ATOM 729 O O . GLU A 1 88 ? -13.232 3.219 10.716 1.00 94.19 88 GLU A O 1
ATOM 734 N N . ILE A 1 89 ? -11.209 3.784 11.527 1.00 89.50 89 ILE A N 1
ATOM 735 C CA . I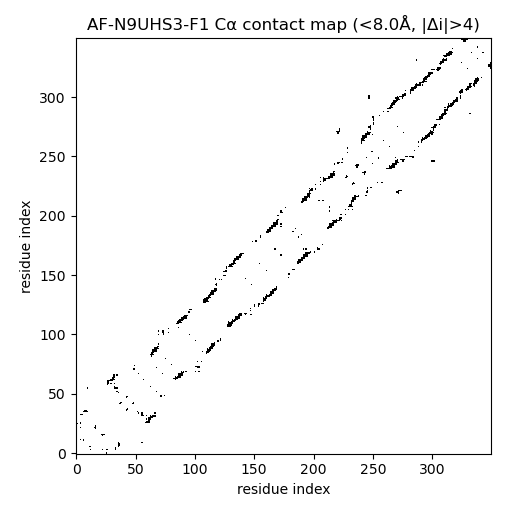LE A 1 89 ? -11.131 5.090 10.882 1.00 89.50 89 ILE A CA 1
ATOM 736 C C . ILE A 1 89 ? -9.954 5.082 9.892 1.00 89.50 89 ILE A C 1
ATOM 738 O O . ILE A 1 89 ? -8.811 5.365 10.268 1.00 89.50 89 ILE A O 1
ATOM 742 N N . PRO A 1 90 ? -10.188 4.719 8.618 1.00 80.62 90 PRO A N 1
ATOM 743 C CA . PRO A 1 90 ? -9.135 4.432 7.641 1.00 80.62 90 PRO A CA 1
ATOM 744 C C . PRO A 1 90 ? -8.620 5.685 6.908 1.00 80.62 90 PRO A C 1
ATOM 746 O O . PRO A 1 90 ? -7.752 5.572 6.040 1.00 80.62 90 PRO A O 1
ATOM 749 N N . PHE A 1 91 ? -9.157 6.875 7.183 1.00 72.19 91 PHE A N 1
ATOM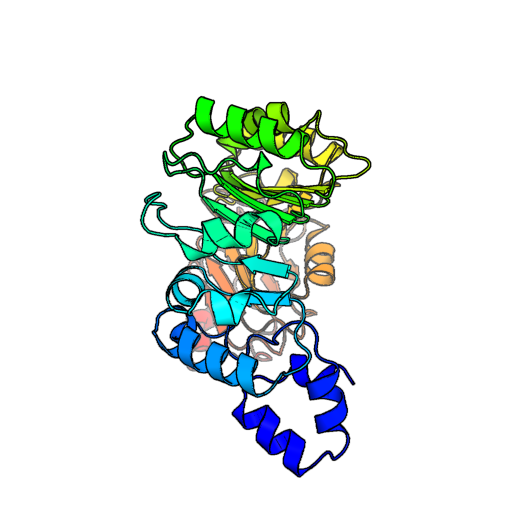 750 C CA . PHE A 1 91 ? -8.807 8.105 6.468 1.00 72.19 91 PHE A CA 1
ATOM 751 C C . PHE A 1 91 ? -7.925 9.002 7.328 1.00 72.19 91 PHE A C 1
ATOM 753 O O . PHE A 1 91 ? -8.151 9.140 8.525 1.00 72.19 91 PHE A O 1
ATOM 760 N N . PHE A 1 92 ? -6.919 9.617 6.702 1.00 68.44 92 PHE A N 1
ATOM 761 C CA . PHE A 1 92 ? -6.080 10.603 7.373 1.00 68.44 92 PHE A CA 1
ATOM 762 C C . PHE A 1 92 ? -6.889 11.865 7.664 1.00 68.44 92 PHE A C 1
ATOM 764 O O . PHE A 1 92 ? -7.595 12.383 6.796 1.00 68.44 92 PHE A O 1
ATOM 771 N N . LEU A 1 93 ? -6.760 12.369 8.886 1.00 65.00 93 LEU A N 1
ATOM 772 C CA . LEU A 1 93 ? -7.284 13.672 9.258 1.00 65.00 93 LEU A CA 1
ATOM 773 C C . LEU A 1 93 ? -6.479 14.790 8.607 1.00 65.00 93 LEU A C 1
ATOM 775 O O . LEU A 1 93 ? -5.316 14.984 8.941 1.00 65.00 93 LEU A O 1
ATOM 779 N N . ASN A 1 94 ? -7.133 15.580 7.757 1.00 56.25 94 ASN A N 1
ATOM 780 C CA . ASN A 1 94 ? -6.513 16.746 7.123 1.00 56.25 94 ASN A CA 1
ATOM 781 C C . ASN A 1 94 ? -6.576 18.030 7.963 1.00 56.25 94 ASN A C 1
ATOM 783 O O . ASN A 1 94 ? -6.178 19.066 7.454 1.00 56.25 94 ASN A O 1
ATOM 787 N N . GLN A 1 95 ? -7.092 17.979 9.198 1.00 56.25 95 GLN A N 1
ATOM 788 C CA . GLN A 1 95 ? -7.003 19.019 10.238 1.00 56.25 95 GLN A CA 1
ATOM 789 C C . GLN A 1 95 ? -7.989 18.671 11.358 1.00 56.25 95 GLN A C 1
ATOM 791 O O . GLN A 1 95 ? -9.202 18.686 11.117 1.00 56.25 95 GLN A O 1
ATOM 796 N N . PRO A 1 96 ? -7.539 18.379 12.581 1.00 52.66 96 PRO A N 1
ATOM 797 C CA . PRO A 1 96 ? -8.368 18.571 13.753 1.00 52.66 96 PRO A CA 1
ATOM 798 C C . PRO A 1 96 ? -8.459 20.061 14.055 1.00 52.66 96 PRO A C 1
ATOM 800 O O . PRO A 1 96 ? -7.450 20.758 14.053 1.00 52.66 96 PRO A O 1
ATOM 803 N N . SER A 1 97 ? -9.689 20.551 14.209 1.00 56.34 97 SER A N 1
ATOM 804 C CA . SER A 1 97 ? -9.955 21.535 15.247 1.00 56.34 97 SER A CA 1
ATOM 805 C C . SER A 1 97 ? -10.692 20.806 16.368 1.00 56.34 97 SER A C 1
ATOM 807 O O . SER A 1 97 ? -11.635 20.060 16.092 1.00 56.34 97 SER A O 1
ATOM 809 N N . ALA A 1 98 ? -10.269 20.966 17.622 1.00 53.59 98 ALA A N 1
ATOM 810 C CA . ALA A 1 98 ? -10.770 20.174 18.752 1.00 53.59 98 ALA A CA 1
ATOM 811 C C . ALA A 1 98 ? -12.305 20.241 18.914 1.00 53.59 98 ALA A C 1
ATOM 813 O O . ALA A 1 98 ? -12.933 19.276 19.349 1.00 53.59 98 ALA A O 1
ATOM 814 N N . ASN A 1 99 ? -12.919 21.349 18.480 1.00 56.41 99 ASN A N 1
ATOM 815 C CA . ASN A 1 99 ? -14.371 21.561 18.494 1.00 56.41 99 ASN A CA 1
ATOM 816 C C . ASN A 1 99 ? -15.118 20.930 17.303 1.00 56.41 99 ASN A C 1
ATOM 818 O O . ASN A 1 99 ? -16.346 20.889 17.310 1.00 56.41 99 ASN A O 1
ATOM 822 N N . LYS A 1 100 ? -14.410 20.458 16.272 1.00 67.62 100 LYS A N 1
ATOM 823 C CA . LYS A 1 100 ? -15.001 19.919 15.038 1.00 67.62 100 LYS A CA 1
ATOM 824 C C . LYS A 1 100 ? -15.337 18.431 15.124 1.00 67.62 100 LYS A C 1
ATOM 826 O O . LYS A 1 100 ? -16.178 17.982 14.356 1.00 67.62 100 LYS A O 1
ATOM 831 N N . TYR A 1 101 ? -14.719 17.684 16.044 1.00 79.62 101 TYR A N 1
ATOM 832 C CA . TYR A 1 101 ? -14.856 16.224 16.121 1.00 79.62 101 TYR A CA 1
ATOM 833 C C . TYR A 1 101 ? -15.533 15.745 17.414 1.00 79.62 101 TYR A C 1
ATOM 835 O O . TYR A 1 101 ? -14.936 15.053 18.244 1.00 79.62 101 TYR A O 1
ATOM 843 N N . LYS A 1 102 ? -16.793 16.151 17.611 1.00 85.94 102 LYS A N 1
ATOM 844 C CA . LYS A 1 102 ? -17.591 15.803 18.797 1.00 85.94 102 LYS A CA 1
ATOM 845 C C . LYS A 1 102 ? -17.812 14.294 18.891 1.00 85.94 102 LYS A C 1
ATOM 847 O O . LYS A 1 102 ? -17.639 13.720 19.968 1.00 85.94 102 LYS A O 1
ATOM 852 N N . ASN A 1 103 ? -18.192 13.657 17.787 1.00 89.44 103 ASN A N 1
ATOM 853 C CA . ASN A 1 103 ? -18.511 12.236 17.786 1.00 89.44 103 ASN A CA 1
ATOM 854 C C . ASN A 1 103 ? -17.256 11.392 17.972 1.00 89.44 103 ASN A C 1
ATOM 856 O O . ASN A 1 103 ? -17.279 10.479 18.794 1.00 89.44 103 ASN A O 1
ATOM 860 N N . LEU A 1 104 ? -16.154 11.737 17.297 1.00 88.06 104 LEU A N 1
ATOM 861 C CA . LEU A 1 104 ? -14.855 11.088 17.486 1.00 88.06 104 LEU A CA 1
ATOM 862 C C . LEU A 1 104 ? -14.435 11.075 18.961 1.00 88.06 104 LEU A C 1
ATOM 864 O O . LEU A 1 104 ? -14.084 10.022 19.493 1.00 88.06 104 LEU A O 1
ATOM 868 N N . ASN A 1 105 ? -14.531 12.223 19.637 1.00 87.00 105 ASN A N 1
ATOM 869 C CA . ASN A 1 105 ? -14.225 12.331 21.063 1.00 87.00 105 ASN A CA 1
ATOM 870 C C . ASN A 1 105 ? -15.158 11.462 21.924 1.00 87.00 105 ASN A C 1
ATOM 872 O O . ASN A 1 105 ? -14.703 10.870 22.903 1.00 87.00 105 ASN A O 1
ATOM 876 N N . GLY A 1 106 ? -16.433 11.345 21.542 1.00 88.81 106 GLY A N 1
ATOM 877 C CA . GLY A 1 106 ? -17.417 10.490 22.212 1.00 88.81 106 GLY A CA 1
ATOM 878 C C . GLY A 1 106 ? -17.180 8.985 22.032 1.00 88.81 106 GLY A C 1
ATOM 879 O O . GLY A 1 106 ? -17.607 8.202 22.875 1.00 88.81 106 GLY A O 1
ATOM 880 N N . ILE A 1 107 ? -16.480 8.567 20.970 1.00 92.00 107 ILE A N 1
ATOM 881 C CA . ILE A 1 107 ? -16.216 7.148 20.671 1.00 92.00 107 ILE A CA 1
ATOM 882 C C . ILE A 1 107 ? -14.749 6.734 20.830 1.00 92.00 107 ILE A C 1
ATOM 884 O O . ILE A 1 107 ? -14.419 5.588 20.531 1.00 92.00 107 ILE A O 1
ATOM 888 N N . LYS A 1 108 ? -13.864 7.629 21.284 1.00 90.62 108 LYS A N 1
ATOM 889 C CA . LYS A 1 108 ? -12.400 7.444 21.303 1.00 90.62 108 LYS A CA 1
ATOM 890 C C . LYS A 1 108 ? -11.943 6.104 21.900 1.00 90.62 108 LYS A C 1
ATOM 892 O O . LYS A 1 108 ? -11.081 5.431 21.344 1.00 90.62 108 LYS A O 1
ATOM 897 N N . GLU A 1 109 ? -12.593 5.650 22.968 1.00 92.81 109 GLU A N 1
ATOM 898 C CA . GLU A 1 109 ? -12.267 4.390 23.645 1.00 92.81 109 GLU A CA 1
ATOM 899 C C . GLU A 1 109 ? -12.649 3.147 22.831 1.00 92.81 109 GLU A C 1
ATOM 901 O O . GLU A 1 109 ? -12.099 2.074 23.055 1.00 92.81 109 GLU A O 1
ATOM 906 N N . LYS A 1 110 ? -13.570 3.274 21.871 1.00 95.12 110 LYS A N 1
ATOM 907 C CA . LYS A 1 110 ? -14.032 2.200 20.980 1.00 95.12 110 LYS A CA 1
ATOM 908 C C . LYS A 1 110 ? -13.219 2.112 19.678 1.00 95.12 110 LYS A C 1
ATOM 910 O O . LYS A 1 110 ? -13.446 1.205 18.877 1.00 95.12 110 LYS A O 1
ATOM 915 N N . ILE A 1 111 ? -12.291 3.038 19.432 1.00 94.25 111 ILE A N 1
ATOM 916 C CA . ILE A 1 111 ? -11.483 3.058 18.206 1.00 94.25 111 ILE A CA 1
ATOM 917 C C . ILE A 1 111 ? -10.428 1.948 18.266 1.00 94.25 111 ILE A C 1
ATOM 919 O O . ILE A 1 111 ? -9.617 1.897 19.189 1.00 94.25 111 ILE A O 1
ATOM 923 N N . VAL A 1 112 ? -10.425 1.069 17.259 1.00 96.00 112 VAL A N 1
ATOM 924 C CA . VAL A 1 112 ? -9.477 -0.056 17.140 1.00 96.00 112 VAL A CA 1
ATOM 925 C C . VAL A 1 112 ? -8.460 0.125 16.016 1.00 96.00 112 VAL A C 1
ATOM 927 O O . VAL A 1 112 ? -7.375 -0.452 16.085 1.00 96.00 112 VAL A O 1
ATOM 930 N N . SER A 1 113 ? -8.778 0.935 15.007 1.00 94.69 113 SER A N 1
ATOM 931 C CA . SER A 1 113 ? -7.881 1.270 13.899 1.00 94.69 113 SER A CA 1
ATOM 932 C C . SER A 1 113 ? -7.991 2.752 13.577 1.00 94.69 113 SER A C 1
ATOM 934 O O . SER A 1 113 ? -9.103 3.273 13.455 1.00 94.69 113 SER A O 1
ATOM 936 N N . TYR A 1 114 ? -6.851 3.432 13.461 1.00 90.94 114 TYR A N 1
ATOM 937 C CA . TYR A 1 114 ? -6.820 4.881 13.286 1.00 90.94 114 TYR A CA 1
ATOM 938 C C . TYR A 1 114 ? -5.706 5.332 12.341 1.00 90.94 114 TYR A C 1
ATOM 940 O O . TYR A 1 114 ? -4.586 4.814 12.386 1.00 90.94 114 TYR A O 1
ATOM 948 N N . ARG A 1 115 ? -5.988 6.326 11.493 1.00 88.69 115 ARG A N 1
ATOM 949 C CA . ARG A 1 115 ? -4.981 6.974 10.643 1.00 88.69 115 ARG A CA 1
ATOM 950 C C . ARG A 1 115 ? -4.855 8.450 10.987 1.00 88.69 115 ARG A C 1
ATOM 952 O O . ARG A 1 115 ? -5.848 9.171 11.014 1.00 88.69 115 ARG A O 1
ATOM 959 N N . ILE A 1 116 ? -3.630 8.910 11.215 1.00 85.50 116 ILE A N 1
ATOM 960 C CA . ILE A 1 116 ? -3.350 10.279 11.653 1.00 85.50 116 ILE A CA 1
ATOM 961 C C . ILE A 1 116 ? -2.212 10.900 10.847 1.00 85.50 116 ILE A C 1
ATOM 963 O O . ILE A 1 116 ? -1.238 10.226 10.513 1.00 85.50 116 ILE A O 1
ATOM 967 N N . ASP A 1 117 ? -2.351 12.187 10.537 1.00 83.19 117 ASP A N 1
ATOM 968 C CA . ASP A 1 117 ? -1.274 13.020 10.007 1.00 83.19 117 ASP A CA 1
ATOM 969 C C . ASP A 1 117 ? -0.724 13.897 11.137 1.00 83.19 117 ASP A C 1
ATOM 971 O O . ASP A 1 117 ? -1.467 14.668 11.749 1.00 83.19 117 ASP A O 1
ATOM 975 N N . LEU A 1 118 ? 0.566 13.750 11.444 1.00 79.44 118 LEU A N 1
ATOM 976 C CA . LEU A 1 118 ? 1.229 14.504 12.515 1.00 79.44 118 LEU A CA 1
ATOM 977 C C . LEU A 1 118 ? 1.726 15.883 12.055 1.00 79.44 118 LEU A C 1
ATOM 979 O O . LEU A 1 118 ? 2.402 16.573 12.818 1.00 79.44 118 LEU A O 1
ATOM 983 N N . SER A 1 119 ? 1.386 16.317 10.837 1.00 68.19 119 S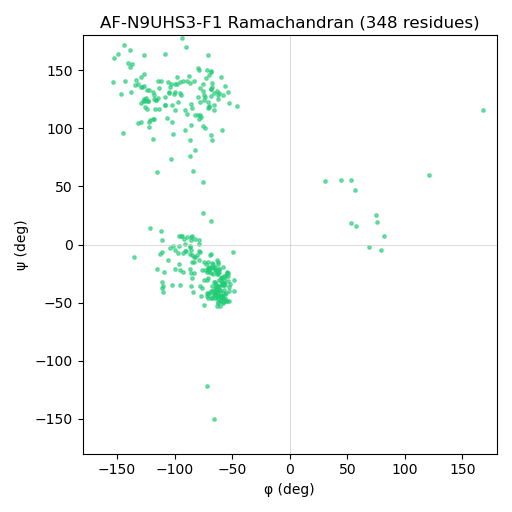ER A N 1
ATOM 984 C CA . SER A 1 119 ? 1.672 17.676 10.362 1.00 68.19 119 SER A CA 1
ATOM 985 C C . SER A 1 119 ? 0.897 18.767 11.105 1.00 68.19 119 SER A C 1
ATOM 987 O O . SER A 1 119 ? 1.236 19.946 10.998 1.00 68.19 119 SER A O 1
ATOM 989 N N . PHE A 1 120 ? -0.163 18.405 11.832 1.00 63.19 120 PHE A N 1
ATOM 990 C CA . PHE A 1 120 ? -1.051 19.356 12.494 1.00 63.19 120 PHE A CA 1
ATOM 991 C C . PHE A 1 120 ? -0.773 19.433 13.997 1.00 63.19 120 PHE A C 1
ATOM 993 O O . PHE A 1 120 ? -0.563 18.425 14.662 1.00 63.19 120 PHE A O 1
ATOM 1000 N N . LYS A 1 121 ? -0.784 20.661 14.532 1.00 54.81 121 LYS A N 1
ATOM 1001 C CA . LYS A 1 121 ? -0.418 20.975 15.925 1.00 54.81 121 LYS A CA 1
ATOM 1002 C C . LYS A 1 121 ? -1.400 20.464 16.982 1.00 54.81 121 LYS A C 1
ATOM 1004 O O . LYS A 1 121 ? -1.109 20.576 18.169 1.00 54.81 121 LYS A O 1
ATOM 1009 N N . GLU A 1 122 ? -2.567 19.963 16.590 1.00 57.09 122 GLU A N 1
ATOM 1010 C CA . GLU A 1 122 ? -3.573 19.557 17.564 1.00 57.09 122 GLU A CA 1
ATOM 1011 C C . GLU A 1 122 ? -3.258 18.185 18.162 1.00 57.09 122 GLU A C 1
ATOM 1013 O O . GLU A 1 122 ? -3.316 17.147 17.502 1.00 57.09 122 GLU A O 1
ATOM 1018 N N . ASN A 1 123 ? -2.920 18.220 19.451 1.00 56.41 123 ASN A N 1
ATOM 1019 C CA . ASN A 1 123 ? -2.600 17.074 20.287 1.00 56.41 123 ASN A CA 1
ATOM 1020 C C . ASN A 1 123 ? -3.850 16.211 20.513 1.00 56.41 123 ASN A C 1
ATOM 1022 O O . ASN A 1 123 ? -4.568 16.393 21.497 1.00 56.41 123 ASN A O 1
ATOM 1026 N N . LEU A 1 124 ? -4.103 15.235 19.639 1.00 66.69 124 LEU A N 1
ATOM 1027 C CA . LEU A 1 124 ? -4.928 14.099 20.040 1.00 66.69 124 LEU A CA 1
ATOM 1028 C C . LEU A 1 124 ? -4.152 13.330 21.115 1.00 66.69 124 LEU A C 1
ATOM 1030 O O . LEU A 1 124 ? -3.086 12.775 20.834 1.00 66.69 124 LEU A O 1
ATOM 1034 N N . ASP A 1 125 ? -4.682 13.279 22.336 1.00 78.19 125 ASP A N 1
ATOM 1035 C CA . ASP A 1 125 ? -4.133 12.404 23.368 1.00 78.19 125 ASP A CA 1
ATOM 1036 C C . ASP A 1 125 ? -4.394 10.942 22.990 1.00 78.19 125 ASP A C 1
ATOM 1038 O O . ASP A 1 125 ? -5.448 10.363 23.271 1.00 78.19 125 ASP A O 1
ATOM 1042 N N . ILE A 1 126 ? -3.401 10.343 22.335 1.00 87.31 126 ILE A N 1
ATOM 1043 C CA . ILE A 1 126 ? -3.465 8.976 21.829 1.00 87.31 126 ILE A CA 1
ATOM 1044 C C . ILE A 1 126 ? -3.657 7.945 22.946 1.00 87.31 126 ILE A C 1
ATOM 1046 O O . ILE A 1 126 ? -4.152 6.851 22.686 1.00 87.31 126 ILE A O 1
ATOM 1050 N N . THR A 1 127 ? -3.323 8.289 24.197 1.00 89.12 127 THR A N 1
ATOM 1051 C CA . THR A 1 127 ? -3.491 7.382 25.341 1.00 89.12 127 THR A CA 1
ATOM 1052 C C . THR A 1 127 ? -4.959 7.113 25.666 1.00 89.12 127 THR A C 1
ATOM 1054 O O . THR A 1 127 ? -5.278 6.090 26.268 1.00 89.12 127 THR A O 1
ATOM 1057 N N . THR A 1 128 ? -5.861 7.981 25.198 1.00 90.06 128 THR A N 1
ATOM 1058 C CA . THR A 1 128 ? -7.310 7.805 25.341 1.00 90.06 128 THR A CA 1
ATOM 1059 C C . THR A 1 128 ? -7.892 6.741 24.405 1.00 90.06 128 THR A C 1
ATOM 1061 O O . THR A 1 128 ? -9.006 6.271 24.636 1.00 90.06 128 THR A O 1
ATOM 1064 N N . LEU A 1 129 ? -7.149 6.310 23.377 1.00 91.81 129 LEU A N 1
ATOM 1065 C CA . LEU A 1 129 ? -7.566 5.250 22.455 1.00 91.81 129 LEU A CA 1
ATOM 1066 C C . LEU A 1 129 ? -7.237 3.867 23.040 1.00 91.81 129 LEU A C 1
ATOM 1068 O O . LEU A 1 129 ? -6.422 3.115 22.507 1.00 91.81 129 LEU A O 1
ATOM 1072 N N . ILE A 1 130 ? -7.854 3.528 24.172 1.00 92.19 130 ILE A N 1
ATOM 1073 C CA . ILE A 1 130 ? -7.481 2.357 24.984 1.00 92.19 130 ILE A CA 1
ATOM 1074 C C . ILE A 1 130 ? -7.578 1.014 24.240 1.00 92.19 130 ILE A C 1
ATOM 1076 O O . ILE A 1 130 ? -6.814 0.099 24.542 1.00 92.19 130 ILE A O 1
ATOM 1080 N N . ASN A 1 131 ? -8.475 0.898 23.253 1.00 94.25 131 ASN A N 1
ATOM 1081 C CA . ASN A 1 131 ? -8.679 -0.310 22.447 1.00 94.25 131 ASN A CA 1
ATOM 1082 C C . ASN A 1 131 ? -7.922 -0.299 21.110 1.00 94.25 131 ASN A C 1
ATOM 1084 O O . ASN A 1 131 ? -8.129 -1.202 20.297 1.00 94.25 131 ASN A O 1
ATOM 1088 N N . LEU A 1 132 ? -7.052 0.686 20.870 1.00 94.75 132 LEU A N 1
ATOM 1089 C CA . LEU A 1 132 ? -6.332 0.818 19.607 1.00 94.75 132 LEU A CA 1
ATOM 1090 C C . LEU A 1 132 ? -5.428 -0.394 19.360 1.00 94.75 132 LEU A C 1
ATOM 1092 O O . LEU A 1 132 ? -4.579 -0.728 20.186 1.00 94.75 132 LEU A O 1
ATOM 1096 N N . ARG A 1 133 ? -5.605 -1.031 18.200 1.00 95.44 133 ARG A N 1
ATOM 1097 C CA . ARG A 1 133 ? -4.851 -2.213 17.754 1.00 95.44 133 ARG A CA 1
ATOM 1098 C C . ARG A 1 133 ? -3.927 -1.898 16.592 1.00 95.44 133 ARG A C 1
ATOM 1100 O O . ARG A 1 133 ? -2.816 -2.422 16.542 1.00 95.44 133 ARG A O 1
ATOM 1107 N N . GLU A 1 134 ? -4.375 -1.044 15.680 1.00 95.62 134 GLU A N 1
ATOM 1108 C CA . GLU A 1 134 ? -3.601 -0.606 14.524 1.00 95.62 134 GLU A CA 1
ATOM 1109 C C . GLU A 1 134 ? -3.587 0.916 14.435 1.00 95.62 134 GLU A C 1
ATOM 1111 O O . GLU A 1 134 ? -4.620 1.575 14.560 1.00 95.62 134 GLU A O 1
ATOM 1116 N N . ILE A 1 135 ? -2.409 1.476 14.175 1.00 93.19 135 ILE A N 1
ATOM 1117 C CA . ILE A 1 135 ? -2.280 2.886 13.845 1.00 93.19 135 ILE A CA 1
ATOM 1118 C C . ILE A 1 135 ? -1.410 3.090 12.616 1.00 93.19 135 ILE A C 1
ATOM 1120 O O . ILE A 1 135 ? -0.356 2.468 12.467 1.00 93.19 135 ILE A O 1
ATOM 1124 N N . ARG A 1 136 ? -1.845 3.997 11.742 1.00 92.94 136 ARG A N 1
ATOM 1125 C CA . ARG A 1 136 ? -1.049 4.484 10.619 1.00 92.94 136 ARG A CA 1
ATOM 1126 C C . ARG A 1 136 ? -0.777 5.971 10.777 1.00 92.94 136 ARG A C 1
ATOM 1128 O O . ARG A 1 136 ? -1.699 6.769 10.909 1.00 92.94 136 ARG A O 1
ATOM 1135 N N . ILE A 1 137 ? 0.495 6.322 10.757 1.00 90.50 137 ILE A N 1
ATOM 1136 C CA . ILE A 1 137 ? 1.002 7.657 11.035 1.00 90.50 137 ILE A CA 1
ATOM 1137 C C . ILE A 1 137 ? 1.612 8.184 9.749 1.00 90.50 137 ILE A C 1
ATOM 1139 O O . ILE A 1 137 ? 2.485 7.533 9.181 1.00 90.50 137 ILE A O 1
ATOM 1143 N N . ARG A 1 138 ? 1.182 9.361 9.306 1.00 88.56 138 ARG A N 1
ATOM 1144 C CA . ARG A 1 138 ? 1.865 10.105 8.254 1.00 88.56 138 ARG A CA 1
ATOM 1145 C C . ARG A 1 138 ? 2.710 11.200 8.881 1.00 88.56 138 ARG A C 1
ATOM 1147 O O . ARG A 1 138 ? 2.236 11.969 9.715 1.00 88.56 138 ARG A O 1
ATOM 1154 N N . VAL A 1 139 ? 3.966 11.241 8.464 1.00 86.56 139 VAL A N 1
ATOM 1155 C CA . VAL A 1 139 ? 4.952 12.226 8.879 1.00 86.56 139 VAL A CA 1
ATOM 1156 C C . VAL A 1 139 ? 5.396 12.988 7.635 1.00 86.56 139 VAL A C 1
ATOM 1158 O O . VAL A 1 139 ? 6.073 12.431 6.773 1.00 86.56 139 VAL A O 1
ATOM 1161 N N . THR A 1 140 ? 4.972 14.245 7.510 1.00 72.69 140 THR A N 1
ATOM 1162 C CA . THR A 1 140 ? 5.305 15.103 6.361 1.00 72.69 140 THR A CA 1
ATOM 1163 C C . THR A 1 140 ? 6.552 15.959 6.626 1.00 72.69 140 THR A C 1
ATOM 1165 O O . THR A 1 140 ? 7.130 15.918 7.712 1.00 72.69 140 THR A O 1
ATOM 1168 N N . LYS A 1 141 ? 6.979 16.744 5.623 1.00 67.44 141 LYS A N 1
ATOM 1169 C CA . LYS A 1 141 ? 8.268 17.467 5.581 1.00 67.44 141 LYS A CA 1
ATOM 1170 C C . LYS A 1 141 ? 8.566 18.372 6.787 1.00 67.44 141 LYS A C 1
ATOM 1172 O O . LYS A 1 141 ? 9.735 18.619 7.071 1.00 67.44 141 LYS A O 1
ATOM 1177 N N . GLN A 1 142 ? 7.551 18.893 7.482 1.00 73.00 142 GLN A N 1
ATOM 1178 C CA . GLN A 1 142 ? 7.743 19.716 8.682 1.00 73.00 142 GLN A CA 1
ATOM 1179 C C . GLN A 1 142 ? 7.489 18.893 9.945 1.00 73.00 142 GLN A C 1
ATOM 1181 O O . GLN A 1 142 ? 6.366 18.744 10.421 1.00 73.00 142 GLN A O 1
ATOM 1186 N N . LEU A 1 143 ? 8.583 18.368 10.489 1.00 72.94 143 LEU A N 1
ATOM 1187 C CA . LEU A 1 143 ? 8.597 17.498 11.653 1.00 72.94 143 LEU A CA 1
ATOM 1188 C C . LEU A 1 143 ? 8.622 18.303 12.964 1.00 72.94 143 LEU A C 1
ATOM 1190 O O . LEU A 1 143 ? 9.682 18.770 13.385 1.00 72.94 143 LEU A O 1
ATOM 1194 N N . SER A 1 144 ? 7.491 18.423 13.664 1.00 83.44 144 SER A N 1
ATOM 1195 C CA . SER A 1 144 ? 7.520 18.898 15.055 1.00 83.44 144 SER A CA 1
ATOM 1196 C C . SER A 1 144 ? 8.024 17.783 15.976 1.00 83.44 144 SER A C 1
ATOM 1198 O O . SER A 1 144 ? 7.288 16.851 16.308 1.00 83.44 144 SER A O 1
ATOM 1200 N N . LYS A 1 145 ? 9.296 17.869 16.387 1.00 85.56 145 LYS A N 1
ATOM 1201 C CA . LYS A 1 145 ? 9.947 16.856 17.238 1.00 85.56 145 LYS A CA 1
ATOM 1202 C C . LYS A 1 145 ? 9.176 16.605 18.537 1.00 85.56 145 LYS A C 1
ATOM 1204 O O . LYS A 1 145 ? 9.001 15.456 18.925 1.00 85.56 145 LYS A O 1
ATOM 1209 N N . GLU A 1 146 ? 8.683 17.662 19.178 1.00 86.38 146 GLU A N 1
ATOM 1210 C CA . GLU A 1 146 ? 7.927 17.565 20.432 1.00 86.38 146 GLU A CA 1
ATOM 1211 C C . GLU A 1 146 ? 6.632 16.759 20.266 1.00 86.38 146 GLU A C 1
ATOM 1213 O O . GLU A 1 146 ? 6.393 15.812 21.016 1.00 86.38 146 GLU A O 1
ATOM 1218 N N . ILE A 1 147 ? 5.832 17.079 19.240 1.00 84.25 147 ILE A N 1
ATOM 1219 C CA . ILE A 1 147 ? 4.562 16.390 18.962 1.00 84.25 147 ILE A CA 1
ATOM 1220 C C . ILE A 1 147 ? 4.812 14.899 18.746 1.00 84.25 147 ILE A C 1
ATOM 1222 O O . ILE A 1 147 ? 4.115 14.062 19.312 1.00 84.25 147 ILE A O 1
ATOM 1226 N N . ILE A 1 148 ? 5.841 14.554 17.975 1.00 87.75 148 ILE A N 1
ATOM 1227 C CA . ILE A 1 148 ? 6.150 13.159 17.649 1.00 87.75 148 ILE A CA 1
ATOM 1228 C C . ILE A 1 148 ? 6.664 12.399 18.864 1.00 87.75 148 ILE A C 1
ATOM 1230 O O . ILE A 1 148 ? 6.243 11.265 19.086 1.00 87.75 148 ILE A O 1
ATOM 1234 N N . ILE A 1 149 ? 7.529 13.007 19.675 1.00 89.81 149 ILE A N 1
ATOM 1235 C CA . ILE A 1 149 ? 8.000 12.392 20.921 1.00 89.81 149 ILE A CA 1
ATOM 1236 C C . ILE A 1 149 ? 6.813 12.105 21.844 1.00 89.81 149 ILE A C 1
ATOM 1238 O O . ILE A 1 149 ? 6.681 10.976 22.326 1.00 89.81 149 ILE A O 1
ATOM 1242 N N . ASN A 1 150 ? 5.929 13.086 22.046 1.00 87.88 150 ASN A N 1
ATOM 1243 C CA . ASN A 1 150 ? 4.735 12.929 22.876 1.00 87.88 150 ASN A CA 1
ATOM 1244 C C . ASN A 1 150 ? 3.822 11.827 22.325 1.00 87.88 150 ASN A C 1
ATOM 1246 O O . ASN A 1 150 ? 3.382 10.949 23.071 1.00 87.88 150 ASN A O 1
ATOM 1250 N N . PHE A 1 151 ? 3.619 11.813 21.009 1.00 89.38 151 PHE A N 1
ATOM 1251 C CA . PHE A 1 151 ? 2.783 10.837 20.328 1.00 89.38 151 PHE A CA 1
ATOM 1252 C C . PHE A 1 151 ? 3.319 9.405 20.463 1.00 89.38 151 PHE A C 1
ATOM 1254 O O . PHE A 1 1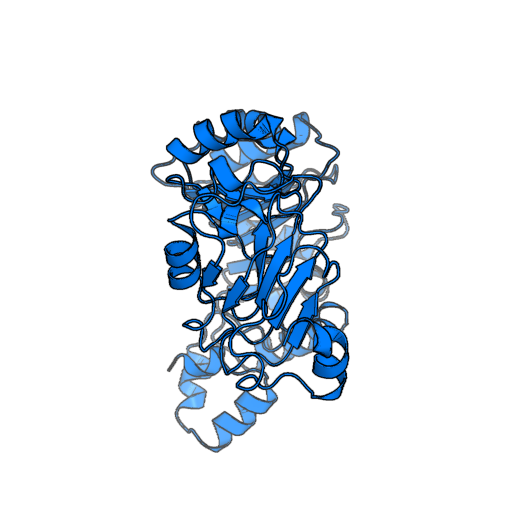51 ? 2.615 8.518 20.946 1.00 89.38 151 PHE A O 1
ATOM 1261 N N . ILE A 1 152 ? 4.589 9.172 20.112 1.00 90.81 152 ILE A N 1
ATOM 1262 C CA . ILE A 1 152 ? 5.227 7.851 20.210 1.00 90.81 152 ILE A CA 1
ATOM 1263 C C . ILE A 1 152 ? 5.315 7.383 21.670 1.00 90.81 152 ILE A C 1
ATOM 1265 O O . ILE A 1 152 ? 5.130 6.197 21.951 1.00 90.81 152 ILE A O 1
ATOM 1269 N N . THR A 1 153 ? 5.546 8.297 22.616 1.00 90.31 153 THR A N 1
ATOM 1270 C CA . THR A 1 153 ? 5.522 7.975 24.053 1.00 90.31 153 THR A CA 1
ATOM 1271 C C . THR A 1 153 ? 4.130 7.538 24.502 1.00 90.31 153 THR A C 1
ATOM 1273 O O . THR A 1 153 ? 4.009 6.587 25.276 1.00 90.31 153 THR A O 1
ATOM 1276 N N . GLY A 1 154 ? 3.075 8.176 23.991 1.00 90.38 154 GLY A N 1
ATOM 1277 C CA . GLY A 1 154 ? 1.695 7.754 24.209 1.00 90.38 154 GLY A CA 1
ATOM 1278 C C . GLY A 1 154 ? 1.410 6.358 23.649 1.00 90.38 154 GLY A C 1
ATOM 1279 O O . GLY A 1 154 ? 0.855 5.526 24.365 1.00 90.38 154 GLY A O 1
ATOM 1280 N N . LEU A 1 155 ? 1.871 6.052 22.429 1.00 91.69 155 LEU A N 1
ATOM 1281 C CA . LEU A 1 155 ? 1.699 4.726 21.814 1.00 91.69 155 LEU A CA 1
ATOM 1282 C C . LEU A 1 155 ? 2.290 3.597 22.660 1.00 91.69 155 LEU A C 1
ATOM 1284 O O . LEU A 1 155 ? 1.671 2.545 22.791 1.00 91.69 155 LEU A O 1
ATOM 1288 N N . LYS A 1 156 ? 3.454 3.819 23.283 1.00 90.19 156 LYS A N 1
ATOM 1289 C CA . LYS A 1 156 ? 4.101 2.823 24.157 1.00 90.19 156 LYS A CA 1
ATOM 1290 C C . LYS A 1 156 ? 3.248 2.437 25.373 1.00 90.19 156 LYS A C 1
ATOM 1292 O O . LYS A 1 156 ? 3.470 1.375 25.947 1.00 90.19 156 LYS A O 1
ATOM 1297 N N . LYS A 1 157 ? 2.285 3.276 25.772 1.00 90.12 157 LYS A N 1
ATOM 1298 C CA . LYS A 1 157 ? 1.369 3.009 26.895 1.00 90.12 157 LYS A CA 1
ATOM 1299 C C . LYS A 1 157 ? 0.156 2.166 26.485 1.00 90.12 157 LYS A C 1
ATOM 1301 O O . LYS A 1 157 ? -0.533 1.635 27.357 1.00 90.12 157 LYS A O 1
ATOM 1306 N N . LEU A 1 158 ? -0.120 2.037 25.186 1.00 90.94 158 LEU A N 1
ATOM 1307 C CA . LEU A 1 158 ? -1.295 1.335 24.681 1.00 90.94 158 LEU A CA 1
ATOM 1308 C C . LEU A 1 158 ? -1.080 -0.171 24.730 1.00 90.94 158 LEU A C 1
ATOM 1310 O O . LEU A 1 158 ? -0.289 -0.735 23.978 1.00 90.94 158 LEU A O 1
ATOM 1314 N N . ARG A 1 159 ? -1.830 -0.837 25.612 1.00 87.94 159 ARG A N 1
ATOM 1315 C CA . ARG A 1 159 ? -1.706 -2.283 25.798 1.00 87.94 159 ARG A CA 1
ATOM 1316 C C . ARG A 1 159 ? -2.121 -3.029 24.539 1.00 87.94 159 ARG A C 1
ATOM 1318 O O . ARG A 1 159 ? -1.394 -3.907 24.127 1.00 87.94 159 ARG A O 1
ATOM 1325 N N . HIS A 1 160 ? -3.239 -2.699 23.904 1.00 91.12 160 HIS A N 1
ATOM 1326 C CA . HIS A 1 160 ? -3.792 -3.503 22.804 1.00 91.12 160 HIS A CA 1
ATOM 1327 C C . HIS A 1 160 ? -3.174 -3.240 21.425 1.00 91.12 160 HIS A C 1
ATOM 1329 O O . HIS A 1 160 ? -3.621 -3.836 20.445 1.00 91.12 160 HIS A O 1
ATOM 1335 N N . LEU A 1 161 ? -2.147 -2.392 21.349 1.00 93.56 161 LEU A N 1
ATOM 1336 C CA . LEU A 1 161 ? -1.501 -2.031 20.097 1.00 93.56 161 LEU A CA 1
ATOM 1337 C C . LEU A 1 161 ? -0.698 -3.221 19.559 1.00 93.56 161 LEU A C 1
ATOM 1339 O O . LEU A 1 161 ? 0.190 -3.734 20.234 1.00 93.56 161 LEU A O 1
ATOM 1343 N N . HIS A 1 162 ? -1.015 -3.652 18.342 1.00 94.06 162 HIS A N 1
ATOM 1344 C CA . HIS A 1 162 ? -0.353 -4.768 17.663 1.00 94.06 162 HIS A CA 1
ATOM 1345 C C . HIS A 1 162 ? 0.391 -4.324 16.405 1.00 94.06 162 HIS A C 1
ATOM 1347 O O . HIS A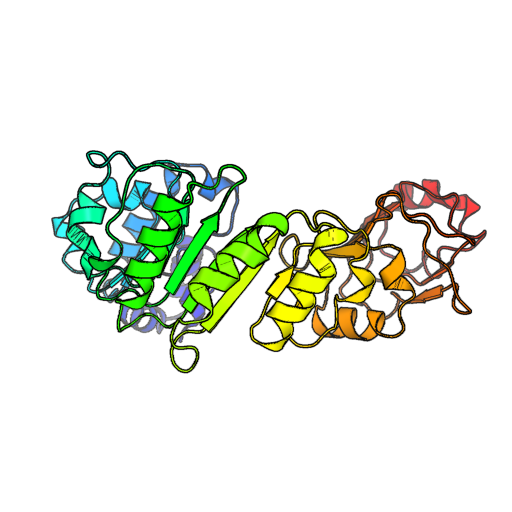 1 162 ? 1.286 -5.029 15.943 1.00 94.06 162 HIS A O 1
ATOM 1353 N N . LYS A 1 163 ? 0.035 -3.171 15.827 1.00 95.06 163 LYS A N 1
ATOM 1354 C CA . LYS A 1 163 ? 0.601 -2.726 14.554 1.00 95.06 163 LYS A CA 1
ATOM 1355 C C . LYS A 1 163 ? 0.735 -1.209 14.470 1.00 95.06 163 LYS A C 1
ATOM 1357 O O . LYS A 1 163 ? -0.228 -0.477 14.694 1.00 95.06 163 LYS A O 1
ATOM 1362 N N . VAL A 1 164 ? 1.925 -0.755 14.093 1.00 94.44 164 VAL A N 1
ATOM 1363 C CA . VAL A 1 164 ? 2.251 0.652 13.846 1.00 94.44 164 VAL A CA 1
ATOM 1364 C C . VAL A 1 164 ? 2.846 0.768 12.449 1.00 94.44 164 VAL A C 1
ATOM 1366 O O . VAL A 1 164 ? 3.888 0.184 12.162 1.00 94.44 164 VAL A O 1
ATOM 1369 N N . ILE A 1 165 ? 2.186 1.523 11.576 1.00 94.38 165 ILE A N 1
ATOM 1370 C CA . ILE A 1 165 ? 2.680 1.845 10.236 1.00 94.38 165 ILE A CA 1
ATOM 1371 C C . ILE A 1 165 ? 3.083 3.317 10.221 1.00 94.38 165 ILE A C 1
ATOM 1373 O O . ILE A 1 165 ? 2.268 4.172 10.558 1.00 94.38 165 ILE A O 1
ATOM 1377 N N . ILE A 1 166 ? 4.308 3.620 9.804 1.00 94.00 166 ILE A N 1
ATOM 1378 C CA . ILE A 1 166 ? 4.831 4.988 9.737 1.00 94.00 166 ILE A CA 1
ATOM 1379 C C . ILE A 1 166 ? 5.168 5.310 8.283 1.00 94.00 166 ILE A C 1
ATOM 1381 O O . ILE A 1 166 ? 6.134 4.777 7.744 1.00 94.00 166 ILE A O 1
ATOM 1385 N N . ASP A 1 167 ? 4.368 6.166 7.649 1.00 91.81 167 ASP A N 1
ATOM 1386 C CA . ASP A 1 167 ? 4.679 6.758 6.349 1.00 91.81 167 ASP A CA 1
ATOM 1387 C C . ASP A 1 167 ? 5.550 8.005 6.564 1.00 91.81 167 ASP A C 1
ATOM 1389 O O . ASP A 1 167 ? 5.097 8.971 7.184 1.00 91.81 167 ASP A O 1
ATOM 1393 N N . CYS A 1 168 ? 6.781 8.011 6.053 1.00 90.94 168 CYS A N 1
ATOM 1394 C CA . CYS A 1 168 ? 7.686 9.157 6.170 1.00 90.94 168 CYS A CA 1
ATOM 1395 C C . CYS A 1 168 ? 8.636 9.268 4.973 1.00 90.94 168 CYS A C 1
ATOM 1397 O O . CYS A 1 168 ? 8.816 8.314 4.218 1.00 90.94 168 CYS A O 1
ATOM 1399 N N . ASP A 1 169 ? 9.263 10.430 4.809 1.00 89.12 169 ASP A N 1
ATOM 1400 C CA . ASP A 1 169 ? 10.394 10.595 3.890 1.00 89.12 169 ASP A CA 1
ATOM 1401 C C . ASP A 1 169 ? 11.636 9.892 4.473 1.00 89.12 169 ASP A C 1
ATOM 1403 O O . ASP A 1 169 ? 11.781 9.817 5.701 1.00 89.12 169 ASP A O 1
ATOM 1407 N N . THR A 1 170 ? 12.543 9.386 3.630 1.00 88.81 170 THR A N 1
ATOM 1408 C CA . THR A 1 170 ? 13.713 8.611 4.098 1.00 88.81 170 THR A CA 1
ATOM 1409 C C . THR A 1 170 ? 14.601 9.373 5.078 1.00 88.81 170 THR A C 1
ATOM 1411 O O . THR A 1 170 ? 15.029 8.788 6.072 1.00 88.81 170 THR A O 1
ATOM 1414 N N . GLN A 1 171 ? 14.745 10.690 4.900 1.00 88.56 171 GLN A N 1
ATOM 1415 C CA . GLN A 1 171 ? 15.523 11.570 5.785 1.00 88.56 171 GLN A CA 1
ATOM 1416 C C . GLN A 1 171 ? 15.068 11.558 7.260 1.00 88.56 171 GLN A C 1
ATOM 1418 O O . GLN A 1 171 ? 15.785 12.015 8.147 1.00 88.56 171 GLN A O 1
ATOM 1423 N N . HIS A 1 172 ? 13.841 11.109 7.548 1.00 90.88 172 HIS A N 1
ATOM 1424 C CA . HIS A 1 172 ? 13.298 11.052 8.910 1.00 90.88 172 HIS A CA 1
ATOM 1425 C C . HIS A 1 172 ? 13.431 9.667 9.553 1.00 90.88 172 HIS A C 1
ATOM 1427 O O . HIS A 1 172 ? 13.138 9.527 10.744 1.00 90.88 172 HIS A O 1
ATOM 1433 N N . LEU A 1 173 ? 13.871 8.656 8.796 1.00 92.75 173 LEU A N 1
ATOM 1434 C CA . LEU A 1 173 ? 13.910 7.266 9.238 1.00 92.75 173 LEU A CA 1
ATOM 1435 C C . LEU A 1 173 ? 14.759 7.083 10.494 1.00 92.75 173 LEU A C 1
ATOM 1437 O O . LEU A 1 173 ? 14.282 6.485 11.452 1.00 92.75 173 LEU A O 1
ATOM 1441 N N . GLU A 1 174 ? 15.987 7.606 10.509 1.00 93.25 174 GLU A N 1
ATOM 1442 C CA . GLU A 1 174 ? 16.910 7.425 11.637 1.00 93.25 174 GLU A CA 1
ATOM 1443 C C . GLU A 1 174 ? 16.304 7.951 12.944 1.00 93.25 174 GLU A C 1
ATOM 1445 O O . GLU A 1 174 ? 16.234 7.247 13.957 1.00 93.25 174 GLU A O 1
ATOM 1450 N N . TYR A 1 175 ? 15.784 9.179 12.895 1.00 93.06 175 TYR A N 1
ATOM 1451 C CA . TYR A 1 175 ? 15.158 9.817 14.042 1.00 93.06 175 TYR A CA 1
ATOM 1452 C C . TYR A 1 175 ? 13.923 9.045 14.516 1.00 93.06 175 TYR A C 1
ATOM 1454 O O . TYR A 1 175 ? 13.822 8.719 15.699 1.00 93.06 175 TYR A O 1
ATOM 1462 N N . LEU A 1 176 ? 13.000 8.702 13.615 1.00 93.62 176 LEU A N 1
ATOM 1463 C CA . LEU A 1 176 ? 11.778 7.983 13.982 1.00 93.62 176 LEU A CA 1
ATOM 1464 C C . LEU A 1 176 ? 12.083 6.578 14.506 1.00 93.62 176 LEU A C 1
ATOM 1466 O O . LEU A 1 176 ? 11.484 6.153 15.495 1.00 93.62 176 LEU A O 1
ATOM 1470 N N . TRP A 1 177 ? 13.050 5.887 13.900 1.00 94.31 177 TRP A N 1
ATOM 1471 C CA . TRP A 1 177 ? 13.530 4.594 14.370 1.00 94.31 177 TRP A CA 1
ATOM 1472 C C . TRP A 1 177 ? 14.059 4.681 15.801 1.00 94.31 177 TRP A C 1
ATOM 1474 O O . TRP A 1 177 ? 13.668 3.868 16.639 1.00 94.31 177 TRP A O 1
ATOM 1484 N N . SER A 1 178 ? 14.860 5.702 16.121 1.00 93.38 178 SER A N 1
ATOM 1485 C CA . SER A 1 178 ? 15.388 5.902 17.478 1.00 93.38 178 SER A CA 1
ATOM 1486 C C . SER A 1 178 ? 14.281 6.015 18.541 1.00 93.38 178 SER A C 1
ATOM 1488 O O . SER A 1 178 ? 14.437 5.519 19.658 1.00 93.38 178 SER A O 1
ATOM 1490 N N . LEU A 1 179 ? 13.123 6.584 18.181 1.00 92.44 179 LEU A N 1
ATOM 1491 C CA . LEU A 1 179 ? 11.980 6.724 19.084 1.00 92.44 179 LEU A CA 1
ATOM 1492 C C . LEU A 1 179 ? 11.219 5.406 19.281 1.00 92.44 179 LEU A C 1
ATOM 1494 O O . LEU A 1 179 ? 10.753 5.125 20.395 1.00 92.44 179 LEU A O 1
ATOM 1498 N N . VAL A 1 180 ? 11.082 4.600 18.223 1.00 92.06 180 VAL A N 1
ATOM 1499 C CA . VAL A 1 180 ? 10.253 3.380 18.232 1.00 92.06 180 VAL A CA 1
ATOM 1500 C C . VAL A 1 180 ? 11.025 2.093 18.519 1.00 92.06 180 VAL A C 1
ATOM 1502 O O . VAL A 1 180 ? 10.398 1.123 18.929 1.00 92.06 180 VAL A O 1
ATOM 1505 N N . LYS A 1 181 ? 12.361 2.074 18.402 1.00 87.25 181 LYS A N 1
ATOM 1506 C CA . LYS A 1 181 ? 13.213 0.884 18.615 1.00 87.25 181 LYS A CA 1
ATOM 1507 C C . LYS A 1 181 ? 13.029 0.214 19.987 1.00 87.25 181 LYS A C 1
ATOM 1509 O O . LYS A 1 181 ? 13.264 -0.978 20.119 1.00 87.25 181 LYS A O 1
ATOM 1514 N N . GLY A 1 182 ? 12.605 0.969 21.004 1.00 79.44 182 GLY A N 1
ATOM 1515 C CA . GLY A 1 182 ? 12.305 0.458 22.351 1.00 79.44 182 GLY A CA 1
ATOM 1516 C C . GLY A 1 182 ? 10.835 0.099 22.601 1.00 79.44 182 GLY A C 1
ATOM 1517 O O . GLY A 1 182 ? 10.448 -0.127 23.744 1.00 79.44 182 GLY A O 1
ATOM 1518 N N . MET A 1 183 ? 9.981 0.131 21.579 1.00 86.00 183 MET A N 1
ATOM 1519 C CA . MET A 1 183 ? 8.611 -0.373 21.675 1.00 86.00 183 MET A CA 1
ATOM 1520 C C . MET A 1 183 ? 8.657 -1.907 21.651 1.00 86.00 183 MET A C 1
ATOM 1522 O O . MET A 1 183 ? 9.435 -2.466 20.887 1.00 86.00 183 MET A O 1
ATOM 1526 N N . ASN A 1 184 ? 7.865 -2.581 22.493 1.00 71.25 184 ASN A N 1
ATOM 1527 C CA . ASN A 1 184 ? 7.928 -4.038 22.653 1.00 71.25 184 ASN A CA 1
ATOM 1528 C C . ASN A 1 184 ? 7.653 -4.771 21.320 1.00 71.25 184 ASN A C 1
ATOM 1530 O O . ASN A 1 184 ? 6.497 -4.958 20.931 1.00 71.25 184 ASN A O 1
ATOM 1534 N N . SER A 1 185 ? 8.721 -5.191 20.641 1.00 65.50 185 SER A N 1
ATOM 1535 C CA . SER A 1 185 ? 8.682 -5.812 19.314 1.00 65.50 185 SER A CA 1
ATOM 1536 C C . SER A 1 185 ? 8.104 -7.226 19.320 1.00 65.50 185 SER A C 1
ATOM 1538 O O . SER A 1 185 ? 7.722 -7.718 18.263 1.00 65.50 185 SER A O 1
ATOM 1540 N N . GLU A 1 186 ? 7.992 -7.872 20.485 1.00 70.81 186 GLU A N 1
ATOM 1541 C CA . GLU A 1 186 ? 7.338 -9.183 20.614 1.00 70.81 186 GLU A CA 1
ATOM 1542 C C . GLU A 1 186 ? 5.815 -9.078 20.463 1.00 70.81 186 GLU A C 1
ATOM 1544 O O . GLU A 1 186 ? 5.154 -10.047 20.093 1.00 70.81 186 GLU A O 1
ATOM 1549 N N . ARG A 1 187 ? 5.248 -7.894 20.733 1.00 82.12 187 ARG A N 1
ATOM 1550 C CA . ARG A 1 187 ? 3.802 -7.643 20.676 1.00 82.12 187 ARG A CA 1
ATOM 1551 C C . ARG A 1 187 ? 3.389 -6.737 19.522 1.00 82.12 187 ARG A C 1
ATOM 1553 O O . ARG A 1 187 ? 2.310 -6.924 18.959 1.00 82.12 187 ARG A O 1
ATOM 1560 N N . THR A 1 188 ? 4.219 -5.751 19.193 1.00 90.56 188 THR A N 1
ATOM 1561 C CA . THR A 1 188 ? 3.875 -4.704 18.232 1.00 90.56 188 THR A CA 1
ATOM 1562 C C . THR A 1 188 ? 4.741 -4.813 16.990 1.00 90.56 188 THR A C 1
ATOM 1564 O O . THR A 1 188 ? 5.950 -4.597 17.031 1.00 90.56 188 THR A O 1
ATOM 1567 N N . THR A 1 189 ? 4.103 -5.071 15.852 1.00 92.06 189 THR A N 1
ATOM 1568 C CA . THR A 1 189 ? 4.759 -5.004 14.546 1.00 92.06 189 THR A CA 1
ATOM 1569 C C . THR A 1 189 ? 4.900 -3.546 14.119 1.00 92.06 189 THR A C 1
ATOM 1571 O O . THR A 1 189 ? 3.904 -2.832 13.992 1.00 92.06 189 THR A O 1
ATOM 1574 N N . ILE A 1 190 ? 6.132 -3.110 13.862 1.00 92.56 190 ILE A N 1
ATOM 1575 C CA . ILE A 1 190 ? 6.433 -1.780 13.323 1.00 92.56 190 ILE A CA 1
ATOM 1576 C C . ILE A 1 190 ? 6.807 -1.923 11.850 1.00 92.56 190 ILE A C 1
ATOM 1578 O O . ILE A 1 190 ? 7.648 -2.749 11.498 1.00 92.56 190 ILE A O 1
ATOM 1582 N N . ILE A 1 191 ? 6.182 -1.113 10.998 1.00 93.75 191 ILE A N 1
ATOM 1583 C CA . ILE A 1 191 ? 6.449 -1.065 9.559 1.00 93.75 191 ILE A CA 1
ATOM 1584 C C . ILE A 1 191 ? 6.718 0.385 9.171 1.00 93.75 191 ILE A C 1
ATOM 1586 O O . ILE A 1 191 ? 5.858 1.247 9.360 1.00 93.75 191 ILE A O 1
ATOM 1590 N N . PHE A 1 192 ? 7.879 0.649 8.577 1.00 94.31 192 PHE A N 1
ATOM 1591 C CA . PHE A 1 192 ? 8.122 1.923 7.900 1.00 94.31 192 PHE A CA 1
ATOM 1592 C C . PHE A 1 192 ? 7.694 1.833 6.440 1.00 94.31 192 PHE A C 1
ATOM 1594 O O . PHE A 1 192 ? 7.898 0.808 5.798 1.00 94.31 192 PHE A O 1
ATOM 1601 N N . ARG A 1 193 ? 7.096 2.901 5.917 1.00 93.06 193 ARG A N 1
ATOM 1602 C CA . ARG A 1 193 ? 6.786 3.087 4.499 1.00 93.06 193 ARG A CA 1
ATOM 1603 C C . ARG A 1 193 ? 7.458 4.368 4.034 1.00 93.06 193 ARG A C 1
ATOM 1605 O O . ARG A 1 193 ? 7.030 5.466 4.386 1.00 93.06 193 ARG A O 1
ATOM 1612 N N . LEU A 1 194 ? 8.533 4.212 3.283 1.00 90.75 194 LEU A N 1
ATOM 1613 C CA . LEU A 1 194 ? 9.431 5.295 2.934 1.00 90.75 194 LEU A CA 1
ATOM 1614 C C . LEU A 1 194 ? 9.074 5.893 1.580 1.00 90.75 194 LEU A C 1
ATOM 1616 O O . LEU A 1 194 ? 8.921 5.170 0.596 1.00 90.75 194 LEU A O 1
ATOM 1620 N N . ASN A 1 195 ? 8.968 7.217 1.551 1.00 87.12 195 ASN A N 1
ATOM 1621 C CA . ASN A 1 195 ? 8.832 8.027 0.346 1.00 87.12 195 ASN A CA 1
ATOM 1622 C C . ASN A 1 195 ? 10.130 8.803 0.088 1.00 87.12 195 ASN A C 1
ATOM 1624 O O . ASN A 1 195 ? 10.930 8.986 1.006 1.00 87.12 195 ASN A O 1
ATOM 1628 N N . TRP A 1 196 ? 10.287 9.322 -1.134 1.00 81.12 196 TRP A N 1
ATOM 1629 C CA . TRP A 1 196 ? 11.382 10.229 -1.504 1.00 81.12 196 TRP A CA 1
ATOM 1630 C C . TRP A 1 196 ? 12.754 9.657 -1.169 1.00 81.12 196 TRP A C 1
ATOM 1632 O O . TRP A 1 196 ? 13.518 10.272 -0.427 1.00 81.12 196 TRP A O 1
ATOM 1642 N N . LEU A 1 197 ? 13.029 8.463 -1.690 1.00 81.56 197 LEU A N 1
ATOM 1643 C CA . LEU A 1 197 ? 14.270 7.758 -1.416 1.00 81.56 197 LEU A CA 1
ATOM 1644 C C . LEU A 1 197 ? 15.478 8.607 -1.822 1.00 81.56 197 LEU A C 1
ATOM 1646 O O . LEU A 1 197 ? 15.560 9.088 -2.953 1.00 81.56 197 LEU A O 1
ATOM 1650 N N . ARG A 1 198 ? 16.417 8.764 -0.888 1.00 82.88 198 ARG A N 1
ATOM 1651 C CA . ARG A 1 198 ? 17.713 9.398 -1.129 1.00 82.88 198 ARG A CA 1
ATOM 1652 C C . ARG A 1 198 ? 18.834 8.390 -0.977 1.00 82.88 198 ARG A C 1
ATOM 1654 O O . ARG A 1 198 ? 18.838 7.583 -0.050 1.00 82.88 198 ARG A O 1
ATOM 1661 N N . ASP A 1 199 ? 19.822 8.507 -1.850 1.00 80.81 199 ASP A N 1
ATOM 1662 C CA . ASP A 1 199 ? 21.003 7.643 -1.863 1.00 80.81 199 ASP A CA 1
ATOM 1663 C C . ASP A 1 199 ? 21.785 7.675 -0.544 1.00 80.81 199 ASP A C 1
ATOM 1665 O O . ASP A 1 199 ? 22.329 6.659 -0.116 1.00 80.81 199 ASP A O 1
ATOM 1669 N N . GLU A 1 200 ? 21.827 8.837 0.109 1.00 86.12 200 GLU A N 1
ATOM 1670 C CA . GLU A 1 200 ? 22.498 9.046 1.398 1.00 86.12 200 GLU A CA 1
ATOM 1671 C C . GLU A 1 200 ? 21.843 8.279 2.558 1.00 86.12 200 GLU A C 1
ATOM 1673 O O . GLU A 1 200 ? 22.530 7.909 3.507 1.00 86.12 200 GLU A O 1
ATOM 1678 N N . ASP A 1 201 ? 20.547 7.961 2.457 1.00 87.62 201 ASP A N 1
ATOM 1679 C CA . ASP A 1 201 ? 19.787 7.280 3.512 1.00 87.62 201 ASP A CA 1
ATOM 1680 C C . ASP A 1 201 ? 19.892 5.745 3.431 1.00 87.62 201 ASP A C 1
ATOM 1682 O O . ASP A 1 201 ? 19.442 5.030 4.332 1.00 87.62 201 ASP A O 1
ATOM 1686 N N . ILE A 1 202 ? 20.491 5.204 2.363 1.00 87.31 202 ILE A N 1
ATOM 1687 C CA . ILE A 1 202 ? 20.592 3.756 2.127 1.00 87.31 202 ILE A CA 1
ATOM 1688 C C . ILE A 1 202 ? 21.264 2.999 3.285 1.00 87.31 202 ILE A C 1
ATOM 1690 O O . ILE A 1 202 ? 20.713 1.971 3.695 1.00 87.31 202 ILE A O 1
ATOM 1694 N N . PRO A 1 203 ? 22.400 3.449 3.855 1.00 89.62 203 PRO A N 1
ATOM 1695 C CA . PRO A 1 203 ? 23.011 2.777 5.003 1.00 89.62 203 PRO A CA 1
ATOM 1696 C C . PRO A 1 203 ? 22.058 2.672 6.203 1.00 89.62 203 PRO A C 1
ATOM 1698 O O . PRO A 1 203 ? 21.942 1.608 6.815 1.00 89.62 203 PRO A O 1
ATOM 1701 N N . THR A 1 204 ? 21.308 3.738 6.488 1.00 91.62 204 THR A N 1
ATOM 1702 C CA . THR A 1 204 ? 20.302 3.769 7.558 1.00 91.62 204 THR A CA 1
ATOM 1703 C C . THR A 1 204 ? 19.169 2.786 7.275 1.00 91.62 204 THR A C 1
ATOM 1705 O O . THR A 1 204 ? 18.782 2.012 8.151 1.00 91.62 204 THR A O 1
ATOM 1708 N N . ILE A 1 205 ? 18.665 2.749 6.039 1.00 91.38 205 ILE A N 1
ATOM 1709 C CA . ILE A 1 205 ? 17.628 1.797 5.620 1.00 91.38 205 ILE A CA 1
ATOM 1710 C C . ILE A 1 205 ? 18.099 0.353 5.819 1.00 91.38 205 ILE A C 1
ATOM 1712 O O . ILE A 1 205 ? 17.356 -0.471 6.359 1.00 91.38 205 ILE A O 1
ATOM 1716 N N . GLN A 1 206 ? 19.338 0.037 5.437 1.00 89.44 206 GLN A N 1
ATOM 1717 C CA . GLN A 1 206 ? 19.925 -1.292 5.642 1.00 89.44 206 GLN A CA 1
ATOM 1718 C C . GLN A 1 206 ? 20.027 -1.644 7.131 1.00 89.44 206 GLN A C 1
ATOM 1720 O O . GLN A 1 206 ? 19.688 -2.755 7.535 1.00 89.44 206 GLN A O 1
ATOM 1725 N N . GLN A 1 207 ? 20.444 -0.693 7.968 1.00 91.62 207 GLN A N 1
ATOM 1726 C CA . GLN A 1 207 ? 20.529 -0.906 9.409 1.00 91.62 207 GLN A CA 1
ATOM 1727 C C . GLN A 1 207 ? 19.155 -1.199 10.030 1.00 91.62 207 GLN A C 1
ATOM 1729 O O . GLN A 1 207 ? 19.040 -2.105 10.857 1.00 91.62 207 GLN A O 1
ATOM 1734 N N . VAL A 1 208 ? 18.118 -0.450 9.642 1.00 92.56 208 VAL A N 1
ATOM 1735 C CA . VAL A 1 208 ? 16.756 -0.616 10.178 1.00 92.56 208 VAL A CA 1
ATOM 1736 C C . VAL A 1 208 ? 16.098 -1.898 9.660 1.00 92.56 208 VAL A C 1
ATOM 1738 O O . VAL A 1 208 ? 15.481 -2.625 10.441 1.00 92.56 208 VAL A O 1
ATOM 1741 N N . SER A 1 209 ? 16.269 -2.215 8.373 1.00 91.94 209 SER A N 1
ATOM 1742 C CA . SER A 1 209 ? 15.669 -3.402 7.736 1.00 91.94 209 SER A CA 1
ATOM 1743 C C . SER A 1 209 ? 16.189 -4.735 8.284 1.00 91.94 209 SER A C 1
ATOM 1745 O O . SER A 1 209 ? 15.482 -5.739 8.254 1.00 91.94 209 SER A O 1
ATOM 1747 N N . ASN A 1 210 ? 17.378 -4.747 8.893 1.00 90.06 210 ASN A N 1
ATOM 1748 C CA . ASN A 1 210 ? 17.875 -5.916 9.625 1.00 90.06 210 ASN A CA 1
ATOM 1749 C C . ASN A 1 210 ? 17.032 -6.267 10.866 1.00 90.06 210 ASN A C 1
ATOM 1751 O O . ASN A 1 210 ? 17.130 -7.389 11.366 1.00 90.06 210 ASN A O 1
ATOM 1755 N N . VAL A 1 211 ? 16.235 -5.323 11.380 1.00 89.44 211 VAL A N 1
ATOM 1756 C CA . VAL A 1 211 ? 15.441 -5.487 12.607 1.00 89.44 211 VAL A CA 1
ATOM 1757 C C . VAL A 1 211 ? 13.944 -5.565 12.313 1.00 89.44 211 VAL A C 1
ATOM 1759 O O . VAL A 1 211 ? 13.245 -6.364 12.933 1.00 89.44 211 VAL A O 1
ATOM 1762 N N . I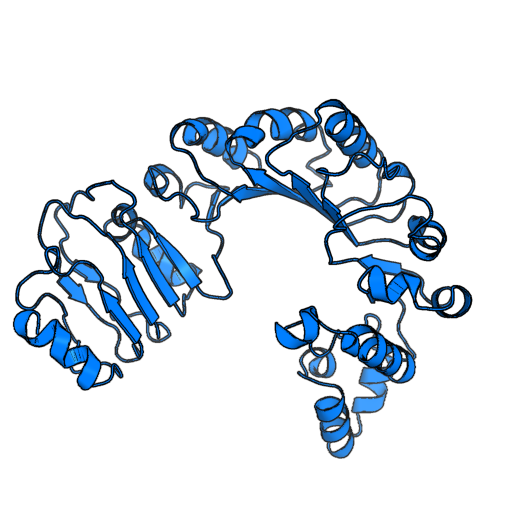LE A 1 212 ? 13.439 -4.750 11.385 1.00 89.69 212 ILE A N 1
ATOM 1763 C CA . ILE A 1 212 ? 12.008 -4.649 11.062 1.00 89.69 212 ILE A CA 1
ATOM 1764 C C . ILE A 1 212 ? 11.775 -4.552 9.555 1.00 89.69 212 ILE A C 1
ATOM 1766 O O . ILE A 1 212 ? 12.694 -4.281 8.793 1.00 89.69 212 ILE A O 1
ATOM 1770 N N . ASN A 1 213 ? 10.525 -4.709 9.120 1.00 88.81 213 ASN A N 1
ATOM 1771 C CA . ASN A 1 213 ? 10.178 -4.512 7.717 1.00 88.81 213 ASN A CA 1
ATOM 1772 C C . ASN A 1 213 ? 10.124 -3.019 7.355 1.00 88.81 213 ASN A C 1
ATOM 1774 O O . ASN A 1 213 ? 9.454 -2.215 8.014 1.00 88.81 213 ASN A O 1
ATOM 1778 N N . VAL A 1 214 ? 10.779 -2.674 6.251 1.00 90.94 214 VAL A N 1
ATOM 1779 C CA . VAL A 1 214 ? 10.822 -1.344 5.653 1.00 90.94 214 VAL A CA 1
ATOM 1780 C C . VAL A 1 214 ? 10.278 -1.442 4.233 1.00 90.94 214 VAL A C 1
ATOM 1782 O O . VAL A 1 214 ? 10.917 -1.982 3.335 1.00 90.94 214 VAL A O 1
ATOM 1785 N N . GLY A 1 215 ? 9.070 -0.927 4.043 1.00 89.88 215 GLY A N 1
ATOM 1786 C CA . GLY A 1 215 ? 8.466 -0.720 2.738 1.00 89.88 215 GLY A CA 1
ATOM 1787 C C . GLY A 1 215 ? 9.042 0.525 2.071 1.00 89.88 215 GLY A C 1
ATOM 1788 O O . GLY A 1 215 ? 9.140 1.567 2.716 1.00 89.88 215 GLY A O 1
ATOM 1789 N N . ILE A 1 216 ? 9.394 0.451 0.794 1.00 87.06 216 ILE A N 1
ATOM 1790 C CA . ILE A 1 216 ? 9.969 1.568 0.037 1.00 87.06 216 ILE A CA 1
ATOM 1791 C C . ILE A 1 216 ? 9.129 1.794 -1.211 1.00 87.06 216 ILE A C 1
ATOM 1793 O O . ILE A 1 216 ? 8.930 0.873 -2.002 1.00 87.06 216 ILE A O 1
ATOM 1797 N N . PHE A 1 217 ? 8.632 3.016 -1.382 1.00 80.88 217 PHE A N 1
ATOM 1798 C CA . PHE A 1 217 ? 8.091 3.458 -2.659 1.00 80.88 217 PHE A CA 1
ATOM 1799 C C . PHE A 1 217 ? 9.234 3.927 -3.554 1.00 80.88 217 PHE A C 1
ATOM 1801 O O . PHE A 1 217 ? 10.142 4.625 -3.103 1.00 80.88 217 PHE A O 1
ATOM 1808 N N . THR A 1 218 ? 9.161 3.616 -4.840 1.00 67.19 218 THR A N 1
ATOM 1809 C CA . THR A 1 218 ? 10.162 3.973 -5.859 1.00 67.19 218 THR A CA 1
ATOM 1810 C C . THR A 1 218 ? 10.134 5.437 -6.282 1.00 67.19 218 THR A C 1
ATOM 1812 O O . THR A 1 218 ? 10.553 5.805 -7.372 1.00 67.19 218 THR A O 1
ATOM 1815 N N . ASN A 1 219 ? 9.687 6.318 -5.400 1.00 63.44 219 ASN A N 1
ATOM 1816 C CA . ASN A 1 219 ? 9.623 7.743 -5.657 1.00 63.44 219 ASN A CA 1
ATOM 1817 C C . ASN A 1 219 ? 11.038 8.296 -5.385 1.00 63.44 219 ASN A C 1
ATOM 1819 O O . ASN A 1 219 ? 11.311 8.738 -4.272 1.00 63.44 219 ASN A O 1
ATOM 1823 N N . GLY A 1 220 ? 11.964 8.171 -6.343 1.00 58.03 220 GLY A N 1
ATOM 1824 C CA . GLY A 1 220 ? 13.384 8.541 -6.178 1.00 58.03 220 GLY A CA 1
ATOM 1825 C C . GLY A 1 220 ? 14.355 7.376 -6.410 1.00 58.03 220 GLY A C 1
ATOM 1826 O O . GLY A 1 220 ? 15.087 6.977 -5.511 1.00 58.03 220 GLY A O 1
ATOM 1827 N N . LEU A 1 221 ? 14.334 6.798 -7.616 1.00 60.66 221 LEU A N 1
ATOM 1828 C CA . LEU A 1 221 ? 15.094 5.595 -8.009 1.00 60.66 221 LEU A CA 1
ATOM 1829 C C . LEU A 1 221 ? 16.596 5.830 -8.256 1.00 60.66 221 LEU A C 1
ATOM 1831 O O . LEU A 1 221 ? 17.100 5.480 -9.321 1.00 60.66 221 LEU A O 1
ATOM 1835 N N . GLY A 1 222 ? 17.313 6.418 -7.300 1.00 65.12 222 GLY A N 1
ATOM 1836 C CA . GLY A 1 222 ? 18.774 6.462 -7.361 1.00 65.12 222 GLY A CA 1
ATOM 1837 C C . GLY A 1 222 ? 19.403 5.086 -7.104 1.00 65.12 222 GLY A C 1
ATOM 1838 O O . GLY A 1 222 ? 19.070 4.087 -7.742 1.00 65.12 222 GLY A O 1
ATOM 1839 N N . LYS A 1 223 ? 20.260 4.979 -6.093 1.00 65.12 223 LYS A N 1
ATOM 1840 C CA . LYS A 1 223 ? 20.956 3.749 -5.663 1.00 65.12 223 LYS A CA 1
ATOM 1841 C C . LYS A 1 223 ? 20.049 2.666 -5.048 1.00 65.12 223 LYS A C 1
ATOM 1843 O O . LYS A 1 223 ? 20.510 1.770 -4.349 1.00 65.12 223 LYS A O 1
ATOM 1848 N N . PHE A 1 224 ? 18.740 2.701 -5.297 1.00 71.81 224 PHE A N 1
ATOM 1849 C CA . PHE A 1 224 ? 17.791 1.709 -4.779 1.00 71.81 224 PHE A CA 1
ATOM 1850 C C . PHE A 1 224 ? 18.132 0.266 -5.187 1.00 71.81 224 PHE A C 1
ATOM 1852 O O . PHE A 1 224 ? 17.859 -0.676 -4.436 1.00 71.81 224 PHE A O 1
ATOM 1859 N N . HIS A 1 225 ? 18.757 0.100 -6.356 1.00 73.38 225 HIS A N 1
ATOM 1860 C CA . HIS A 1 225 ? 19.212 -1.196 -6.857 1.00 73.38 225 HIS A CA 1
ATOM 1861 C C . HIS A 1 225 ? 20.116 -1.944 -5.855 1.00 73.38 225 HIS A C 1
ATOM 1863 O O . HIS A 1 225 ? 20.125 -3.169 -5.852 1.00 73.38 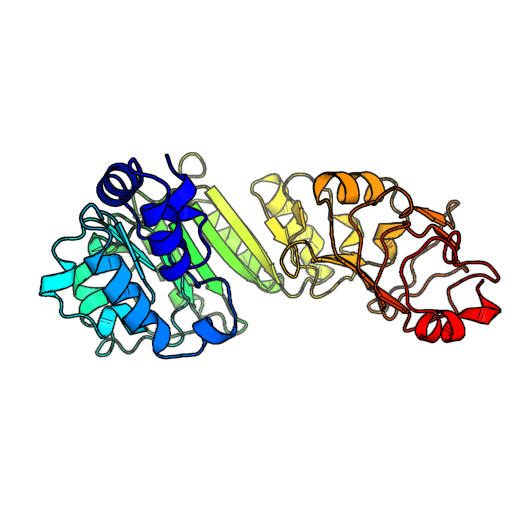225 HIS A O 1
ATOM 1869 N N . ASP A 1 226 ? 20.795 -1.243 -4.942 1.00 73.94 226 ASP A N 1
ATOM 1870 C CA . ASP A 1 226 ? 21.675 -1.858 -3.941 1.00 73.94 226 ASP A CA 1
ATOM 1871 C C . ASP A 1 226 ? 20.927 -2.598 -2.816 1.00 73.94 226 ASP A C 1
ATOM 1873 O O . ASP A 1 226 ? 21.537 -3.355 -2.048 1.00 73.94 226 ASP A O 1
ATOM 1877 N N . ILE A 1 227 ? 19.624 -2.342 -2.633 1.00 76.06 227 ILE A N 1
ATOM 1878 C CA . ILE A 1 227 ? 18.898 -2.767 -1.423 1.00 76.06 227 ILE A CA 1
ATOM 1879 C C . ILE A 1 227 ? 17.525 -3.394 -1.639 1.00 76.06 227 ILE A C 1
ATOM 1881 O O . ILE A 1 227 ? 16.987 -3.962 -0.691 1.00 76.06 227 ILE A O 1
ATOM 1885 N N . TYR A 1 228 ? 16.958 -3.328 -2.842 1.00 77.44 228 TYR A N 1
ATOM 1886 C CA . TYR A 1 228 ? 15.550 -3.668 -3.088 1.00 77.44 228 TYR A CA 1
ATOM 1887 C C . TYR A 1 228 ? 15.143 -5.125 -2.799 1.00 77.44 228 TYR A C 1
ATOM 1889 O O . TYR A 1 228 ? 13.954 -5.396 -2.651 1.00 77.44 228 TYR A O 1
ATOM 1897 N N . LEU A 1 229 ? 16.101 -6.050 -2.679 1.00 74.31 229 LEU A N 1
ATOM 1898 C CA . LEU A 1 229 ? 15.868 -7.457 -2.315 1.00 74.31 229 LEU A CA 1
ATOM 1899 C C . LEU A 1 229 ? 16.609 -7.895 -1.045 1.00 74.31 229 LEU A C 1
ATOM 1901 O O . LEU A 1 229 ? 16.719 -9.090 -0.754 1.00 74.31 229 LEU A O 1
ATOM 1905 N N . LYS A 1 230 ? 17.123 -6.942 -0.257 1.00 81.19 230 LYS A N 1
ATOM 1906 C CA . LYS A 1 230 ? 17.695 -7.255 1.057 1.00 81.19 230 LYS A CA 1
ATOM 1907 C C . LYS A 1 230 ? 16.600 -7.698 2.024 1.00 81.19 230 LYS A C 1
ATOM 1909 O O . LYS A 1 230 ? 15.459 -7.246 1.965 1.00 81.19 230 LYS A O 1
ATOM 1914 N N . LYS A 1 231 ? 16.965 -8.582 2.956 1.00 81.88 231 LYS A N 1
ATOM 1915 C CA . LYS A 1 231 ? 16.056 -9.054 4.006 1.00 81.88 231 LYS A CA 1
ATOM 1916 C C . LYS A 1 231 ? 15.462 -7.858 4.762 1.00 81.88 231 LYS A C 1
ATOM 1918 O O . LYS A 1 231 ? 16.198 -6.976 5.184 1.00 81.88 231 LYS A O 1
ATOM 1923 N N . GLY A 1 232 ? 14.140 -7.857 4.928 1.00 84.50 232 GLY A N 1
ATOM 1924 C CA . GLY A 1 232 ? 13.409 -6.793 5.620 1.00 84.50 232 GLY A CA 1
ATOM 1925 C C . GLY A 1 232 ? 13.157 -5.538 4.780 1.00 84.50 232 GLY A C 1
ATOM 1926 O O . GLY A 1 232 ? 12.440 -4.656 5.240 1.00 84.50 232 GLY A O 1
ATOM 1927 N N . VAL A 1 233 ? 13.672 -5.451 3.551 1.00 88.25 233 VAL A N 1
ATOM 1928 C CA . VAL A 1 233 ? 13.286 -4.415 2.585 1.00 88.25 233 VAL A CA 1
ATOM 1929 C C . VAL A 1 233 ? 12.178 -4.966 1.693 1.00 88.25 233 VAL A C 1
ATOM 1931 O O . VAL A 1 233 ? 12.292 -6.061 1.149 1.00 88.25 233 VAL A O 1
ATOM 1934 N N . ILE A 1 234 ? 11.086 -4.214 1.564 1.00 87.69 234 ILE A N 1
ATOM 1935 C CA . ILE A 1 234 ? 9.935 -4.578 0.737 1.00 87.69 234 ILE A CA 1
ATOM 1936 C C . ILE A 1 234 ? 9.702 -3.454 -0.261 1.00 87.69 234 ILE A C 1
ATOM 1938 O O . ILE A 1 234 ? 9.485 -2.303 0.120 1.00 87.69 234 ILE A O 1
ATOM 1942 N N . LEU A 1 235 ? 9.713 -3.786 -1.544 1.00 85.94 235 LEU A N 1
ATOM 1943 C CA . LEU A 1 235 ? 9.318 -2.843 -2.572 1.00 85.94 235 LEU A CA 1
ATOM 1944 C C . LEU A 1 235 ? 7.798 -2.670 -2.538 1.00 85.94 235 LEU A C 1
ATOM 1946 O O . LEU A 1 235 ? 7.052 -3.640 -2.539 1.00 85.94 235 LEU A O 1
ATOM 1950 N N . LEU A 1 236 ? 7.314 -1.437 -2.452 1.00 87.12 236 LEU A N 1
ATOM 1951 C CA . LEU A 1 236 ? 5.882 -1.165 -2.475 1.00 87.12 236 LEU A CA 1
ATOM 1952 C C . LEU A 1 236 ? 5.455 -0.814 -3.894 1.00 87.12 236 LEU A C 1
ATOM 1954 O O . LEU A 1 236 ? 6.133 -0.054 -4.581 1.00 87.12 236 LEU A O 1
ATOM 1958 N N . PHE A 1 237 ? 4.295 -1.322 -4.304 1.00 82.81 237 PHE A N 1
ATOM 1959 C CA . PHE A 1 237 ? 3.660 -0.851 -5.525 1.00 82.81 237 PHE A CA 1
ATOM 1960 C C . PHE A 1 237 ? 3.355 0.648 -5.447 1.00 82.81 237 PHE A C 1
ATOM 1962 O O . PHE A 1 237 ? 2.962 1.156 -4.388 1.00 82.81 237 PHE A O 1
ATOM 1969 N N . TYR A 1 238 ? 3.487 1.336 -6.582 1.00 72.69 238 TYR A N 1
ATOM 1970 C CA . TYR A 1 238 ? 3.084 2.736 -6.705 1.00 72.69 238 TYR A CA 1
ATOM 1971 C C . TYR A 1 238 ? 1.553 2.857 -6.618 1.00 72.69 238 TYR A C 1
ATOM 1973 O O . TYR A 1 238 ? 1.020 3.645 -5.835 1.00 72.69 238 TYR A O 1
ATOM 1981 N N . THR A 1 239 ? 0.852 1.986 -7.348 1.00 75.00 239 THR A N 1
ATOM 1982 C CA . THR A 1 239 ? -0.592 1.714 -7.259 1.00 75.00 239 THR A CA 1
ATOM 1983 C C . THR A 1 239 ? -0.848 0.224 -7.512 1.00 75.00 239 THR A C 1
ATOM 1985 O O . THR A 1 239 ? 0.083 -0.493 -7.861 1.00 75.00 239 THR A O 1
ATOM 1988 N N . ASP A 1 240 ? -2.070 -0.277 -7.308 1.00 76.19 240 ASP A N 1
ATOM 1989 C CA . ASP A 1 240 ? -2.379 -1.714 -7.409 1.00 76.19 240 ASP A CA 1
ATOM 1990 C C . ASP A 1 240 ? -1.774 -2.374 -8.665 1.00 76.19 240 ASP A C 1
ATOM 1992 O O . ASP A 1 240 ? -2.075 -1.992 -9.795 1.00 76.19 240 ASP A O 1
ATOM 1996 N N . TYR A 1 241 ? -0.899 -3.363 -8.440 1.00 81.56 241 TYR A N 1
ATOM 1997 C CA . TYR A 1 241 ? -0.164 -4.119 -9.466 1.00 81.56 241 TYR A CA 1
ATOM 1998 C C . TYR A 1 241 ? 0.710 -3.284 -10.424 1.00 81.56 241 TYR A C 1
ATOM 2000 O O . TYR A 1 241 ? 1.141 -3.795 -11.461 1.00 81.56 241 TYR A O 1
ATOM 2008 N N . TYR A 1 242 ? 1.003 -2.028 -10.077 1.00 88.56 242 TYR A N 1
ATOM 2009 C CA . TYR A 1 242 ? 1.918 -1.150 -10.799 1.00 88.56 242 TYR A CA 1
ATOM 2010 C C . TYR A 1 242 ? 3.262 -1.076 -10.073 1.00 88.56 242 TYR A C 1
ATOM 2012 O O . TYR A 1 242 ? 3.413 -0.429 -9.029 1.00 88.56 242 TYR A O 1
ATOM 2020 N N . LEU A 1 243 ? 4.247 -1.757 -10.657 1.00 88.69 243 LEU A N 1
ATOM 2021 C CA . LEU A 1 243 ? 5.623 -1.760 -10.196 1.00 88.69 243 LEU A CA 1
ATOM 2022 C C . LEU A 1 243 ? 6.453 -0.746 -10.984 1.00 88.69 243 LEU A C 1
ATOM 2024 O O . LEU A 1 243 ? 6.576 -0.833 -12.202 1.00 88.69 243 LEU A O 1
ATOM 2028 N N . GLN A 1 244 ? 7.064 0.192 -10.281 1.00 87.75 244 GLN A N 1
ATOM 2029 C CA . GLN A 1 244 ? 8.051 1.096 -10.854 1.00 87.75 244 GLN A CA 1
ATOM 2030 C C . GLN A 1 244 ? 9.437 0.629 -10.388 1.00 87.75 244 GLN A C 1
ATOM 2032 O O . GLN A 1 244 ? 9.605 0.233 -9.237 1.00 87.75 244 GLN A O 1
ATOM 2037 N N . VAL A 1 245 ? 10.413 0.580 -11.294 1.00 88.06 245 VAL A N 1
ATOM 2038 C CA . VAL A 1 245 ? 11.763 0.044 -11.052 1.00 88.06 245 VAL A CA 1
ATOM 2039 C C . VAL A 1 245 ? 12.821 0.928 -11.707 1.00 88.06 245 VAL A C 1
ATOM 2041 O O . VAL A 1 245 ? 12.563 1.592 -12.709 1.00 88.06 245 VAL A O 1
ATOM 2044 N N . SER A 1 246 ? 14.030 0.936 -11.149 1.00 86.50 246 SER A N 1
ATOM 2045 C CA . SER A 1 246 ? 15.183 1.600 -11.767 1.00 86.50 246 SER A CA 1
ATOM 2046 C C . SER A 1 246 ? 15.637 0.836 -13.015 1.00 86.50 246 SER A C 1
ATOM 2048 O O . SER A 1 246 ? 15.626 -0.397 -13.034 1.00 86.50 246 SER A O 1
ATOM 2050 N N . ASN A 1 247 ? 16.126 1.555 -14.023 1.00 87.69 247 ASN A N 1
ATOM 2051 C CA . ASN A 1 247 ? 16.854 0.994 -15.163 1.00 87.69 247 ASN A CA 1
ATOM 2052 C C . ASN A 1 247 ? 18.063 0.139 -14.750 1.00 87.69 247 ASN A C 1
ATOM 2054 O O . ASN A 1 247 ? 18.456 -0.738 -15.506 1.00 87.69 247 ASN A O 1
ATOM 2058 N N . GLN A 1 248 ? 18.641 0.337 -13.566 1.00 85.88 248 GLN A N 1
ATOM 2059 C CA . GLN A 1 248 ? 19.726 -0.514 -13.065 1.00 85.88 248 GLN A CA 1
ATOM 2060 C C . GLN A 1 248 ? 19.225 -1.887 -12.596 1.00 85.88 248 GLN A C 1
ATOM 2062 O O . GLN A 1 248 ? 19.932 -2.882 -12.723 1.00 85.88 248 GLN A O 1
ATOM 2067 N N . MET A 1 249 ? 17.987 -1.967 -12.097 1.00 88.12 249 MET A N 1
ATOM 2068 C CA . MET A 1 249 ? 17.429 -3.209 -11.554 1.00 88.12 249 MET A CA 1
ATOM 2069 C C . MET A 1 249 ? 17.136 -4.241 -12.641 1.00 88.12 249 MET A C 1
ATOM 2071 O O . MET A 1 249 ? 17.193 -5.429 -12.366 1.00 88.12 249 MET A O 1
ATOM 2075 N N . VAL A 1 250 ? 16.833 -3.819 -13.871 1.00 89.50 250 VAL A N 1
ATOM 2076 C CA . VAL A 1 250 ? 16.386 -4.733 -14.943 1.00 89.50 250 VAL A CA 1
ATOM 2077 C C . VAL A 1 250 ? 17.468 -5.716 -15.404 1.00 89.50 250 VAL A C 1
ATOM 2079 O O . VAL A 1 250 ? 17.145 -6.750 -15.986 1.00 89.50 250 VAL A O 1
ATOM 2082 N N . PHE A 1 251 ? 18.737 -5.413 -15.116 1.00 86.44 251 PHE A N 1
ATOM 2083 C CA . PHE A 1 251 ? 19.887 -6.276 -15.402 1.00 86.44 251 PHE A CA 1
ATOM 2084 C C . PHE A 1 251 ? 20.406 -7.035 -14.183 1.00 86.44 251 PHE A C 1
ATOM 2086 O O . PHE A 1 251 ? 21.323 -7.848 -14.308 1.00 86.44 251 PHE A O 1
ATOM 2093 N N . ASP A 1 252 ? 19.803 -6.827 -13.016 1.00 85.00 252 ASP A N 1
ATOM 2094 C CA . ASP A 1 252 ? 20.101 -7.636 -11.849 1.00 85.00 252 ASP A CA 1
ATOM 2095 C C . ASP A 1 252 ? 19.582 -9.066 -12.060 1.00 85.00 252 ASP A C 1
ATOM 2097 O O . ASP A 1 252 ? 18.436 -9.307 -12.449 1.00 85.00 252 ASP A O 1
ATOM 2101 N N . THR A 1 253 ? 20.428 -10.044 -11.741 1.00 82.44 253 THR A N 1
ATOM 2102 C CA . THR A 1 253 ? 20.086 -11.473 -11.712 1.00 82.44 253 THR A CA 1
ATOM 2103 C C . THR A 1 253 ? 18.797 -11.787 -10.942 1.00 82.44 253 THR A C 1
ATOM 2105 O O . THR A 1 253 ? 18.080 -12.735 -11.279 1.00 82.44 253 THR A O 1
ATOM 2108 N N . GLN A 1 254 ? 18.472 -10.988 -9.927 1.00 84.75 254 GLN A N 1
ATOM 2109 C CA . GLN A 1 254 ? 17.319 -11.189 -9.064 1.00 84.75 254 GLN A CA 1
ATOM 2110 C C . GLN A 1 254 ? 16.046 -10.483 -9.560 1.00 84.75 254 GLN A C 1
ATOM 2112 O O . GLN A 1 254 ? 14.966 -10.732 -9.020 1.00 84.75 254 GLN A O 1
ATOM 2117 N N . PHE A 1 255 ? 16.116 -9.682 -10.626 1.00 87.12 255 PHE A N 1
ATOM 2118 C CA . PHE A 1 255 ? 14.952 -9.001 -11.199 1.00 87.12 255 PHE A CA 1
ATOM 2119 C C . PHE A 1 255 ? 13.834 -9.978 -11.582 1.00 87.12 255 PHE A C 1
ATOM 2121 O O . PHE A 1 255 ? 12.666 -9.777 -11.261 1.00 87.12 255 PHE A O 1
ATOM 2128 N N . SER A 1 256 ? 14.196 -11.114 -12.182 1.00 85.75 256 SER A N 1
ATOM 2129 C CA . SER A 1 256 ? 13.231 -12.163 -12.534 1.00 85.75 256 SER A CA 1
ATOM 2130 C C . SER A 1 256 ? 12.504 -12.755 -11.317 1.00 85.75 256 SER A C 1
ATOM 2132 O O . SER A 1 256 ? 11.348 -13.167 -11.429 1.00 85.75 256 SER A O 1
ATOM 2134 N N . LYS A 1 257 ? 13.157 -12.789 -10.148 1.00 85.62 257 LYS A N 1
ATOM 2135 C CA . LYS A 1 257 ? 12.550 -13.228 -8.887 1.00 85.62 257 LYS A CA 1
ATOM 2136 C C . LYS A 1 257 ? 11.547 -12.190 -8.389 1.00 85.62 257 LYS A C 1
ATOM 2138 O O . LYS A 1 257 ? 10.431 -12.569 -8.050 1.00 85.62 257 LYS A O 1
ATOM 2143 N N . LEU A 1 258 ? 11.909 -10.906 -8.434 1.00 87.19 258 LEU A N 1
ATOM 2144 C CA . LEU A 1 258 ? 11.003 -9.803 -8.101 1.00 87.19 258 LEU A CA 1
ATOM 2145 C C . LEU A 1 258 ? 9.713 -9.883 -8.933 1.00 87.19 258 LEU A C 1
ATOM 2147 O O . LEU A 1 258 ? 8.614 -9.864 -8.390 1.00 87.19 258 LEU A O 1
ATOM 2151 N N . LEU A 1 259 ? 9.830 -10.063 -10.248 1.00 89.56 259 LEU A N 1
ATOM 2152 C CA . LEU A 1 259 ? 8.664 -10.142 -11.132 1.00 89.56 259 LEU A CA 1
ATOM 2153 C C . LEU A 1 259 ? 7.743 -11.332 -10.813 1.00 89.56 259 LEU A C 1
ATOM 2155 O O . LEU A 1 259 ? 6.521 -11.200 -10.889 1.00 89.56 259 LEU A O 1
ATOM 2159 N N . LYS A 1 260 ? 8.314 -12.475 -10.408 1.00 86.44 260 LYS A N 1
ATOM 2160 C CA . LYS A 1 260 ? 7.554 -13.664 -9.985 1.00 86.44 260 LYS A CA 1
ATOM 2161 C C . LYS A 1 260 ? 6.869 -13.498 -8.633 1.00 86.44 260 LYS A C 1
ATOM 2163 O O . LYS A 1 260 ? 5.852 -14.135 -8.409 1.00 86.44 260 LYS A O 1
ATOM 2168 N N . GLU A 1 261 ? 7.429 -12.704 -7.727 1.00 84.31 261 GLU A N 1
ATOM 2169 C CA . GLU A 1 261 ? 6.821 -12.454 -6.416 1.00 84.31 261 GLU A CA 1
ATOM 2170 C C . GLU A 1 261 ? 5.669 -11.447 -6.510 1.00 84.31 261 GLU A C 1
ATOM 2172 O O . GLU A 1 261 ? 4.665 -11.592 -5.815 1.00 84.31 261 GLU A O 1
ATOM 2177 N N . TYR A 1 262 ? 5.798 -10.446 -7.385 1.00 85.75 262 TYR A N 1
ATOM 2178 C CA . TYR A 1 262 ? 4.867 -9.319 -7.445 1.00 85.75 262 TYR A CA 1
ATOM 2179 C C . TYR A 1 262 ? 3.756 -9.488 -8.489 1.00 85.75 262 TYR A C 1
ATOM 2181 O O . TYR A 1 262 ? 2.717 -8.854 -8.346 1.00 85.75 262 TYR A O 1
ATOM 2189 N N . PHE A 1 263 ? 3.936 -10.326 -9.518 1.00 89.00 263 PHE A N 1
ATOM 2190 C CA . PHE A 1 263 ? 2.974 -10.483 -10.622 1.00 89.00 263 PHE A CA 1
ATOM 2191 C C . PHE A 1 263 ? 2.440 -9.132 -11.152 1.00 89.00 263 PHE A C 1
ATOM 2193 O O . PHE A 1 263 ? 1.229 -8.892 -11.131 1.00 89.00 263 PHE A O 1
ATOM 2200 N N . PRO A 1 264 ? 3.324 -8.205 -11.572 1.00 90.69 264 PRO A N 1
ATOM 2201 C CA . PRO A 1 264 ? 2.900 -6.866 -11.962 1.00 90.69 264 PRO A CA 1
ATOM 2202 C C . PRO A 1 264 ? 2.054 -6.896 -13.242 1.00 90.69 264 PRO A C 1
ATOM 2204 O O . PRO A 1 264 ? 2.418 -7.541 -14.224 1.00 90.69 264 PRO A O 1
ATOM 2207 N N . TYR A 1 265 ? 0.955 -6.140 -13.234 1.00 92.69 265 TYR A N 1
ATOM 2208 C CA . TYR A 1 265 ? 0.140 -5.862 -14.422 1.00 92.69 265 TYR A CA 1
ATOM 2209 C C . TYR A 1 265 ? 0.703 -4.676 -15.217 1.00 92.69 265 TYR A C 1
ATOM 2211 O O . TYR A 1 265 ? 0.546 -4.611 -16.437 1.00 92.69 265 TYR A O 1
ATOM 2219 N N . LYS A 1 266 ? 1.380 -3.748 -14.523 1.00 94.25 266 LYS A N 1
ATOM 2220 C CA . LYS A 1 266 ? 2.062 -2.588 -15.111 1.00 94.25 266 LYS A CA 1
ATOM 2221 C C . LYS A 1 266 ? 3.494 -2.503 -14.610 1.00 94.25 266 LYS A C 1
ATOM 2223 O O . LYS A 1 266 ? 3.730 -2.619 -13.403 1.00 94.25 266 LYS A O 1
ATOM 2228 N N . ILE A 1 267 ? 4.430 -2.248 -15.518 1.00 94.12 267 ILE A N 1
ATOM 2229 C CA . ILE A 1 267 ? 5.831 -1.988 -15.187 1.00 94.12 267 ILE A CA 1
ATOM 2230 C C . ILE A 1 267 ? 6.256 -0.646 -15.771 1.00 94.12 267 ILE A C 1
ATOM 2232 O O . ILE A 1 267 ? 6.058 -0.384 -16.954 1.00 94.12 267 ILE A O 1
ATOM 2236 N N . GLU A 1 268 ? 6.910 0.172 -14.954 1.00 92.31 268 GLU A N 1
ATOM 2237 C CA . GLU A 1 268 ? 7.655 1.337 -15.421 1.00 92.31 268 GLU A CA 1
ATOM 2238 C C . GLU A 1 268 ? 9.135 1.201 -15.072 1.00 92.31 268 GLU A C 1
ATOM 2240 O O . GLU A 1 268 ? 9.493 1.043 -13.906 1.00 92.31 268 GLU A O 1
ATOM 2245 N N . ILE A 1 269 ? 9.994 1.308 -16.082 1.00 91.25 269 ILE A N 1
ATOM 2246 C CA . ILE A 1 269 ? 11.448 1.351 -15.939 1.00 91.25 269 ILE A CA 1
ATOM 2247 C C . ILE A 1 269 ? 11.885 2.817 -16.033 1.00 91.25 269 ILE A C 1
ATOM 2249 O O . ILE A 1 269 ? 11.728 3.435 -17.090 1.00 91.25 269 ILE A O 1
ATOM 2253 N N . GLN A 1 270 ? 12.443 3.372 -14.953 1.00 87.69 270 GLN A N 1
ATOM 2254 C CA . GLN A 1 270 ? 12.899 4.769 -14.896 1.00 87.69 270 GLN A CA 1
ATOM 2255 C C . GLN A 1 270 ? 14.419 4.908 -14.789 1.00 87.69 270 GLN A C 1
ATOM 2257 O O . GLN A 1 270 ? 15.060 4.172 -14.042 1.00 87.69 270 GLN A O 1
ATOM 2262 N N . GLY A 1 271 ? 14.992 5.893 -15.489 1.00 77.94 271 GLY A N 1
ATOM 2263 C CA . GLY A 1 271 ? 16.438 6.154 -15.471 1.00 77.94 271 GLY A CA 1
ATOM 2264 C C . GLY A 1 271 ? 16.955 7.163 -14.447 1.00 77.94 271 GLY A C 1
ATOM 2265 O O . GLY A 1 271 ? 18.128 7.093 -14.103 1.00 77.94 271 GLY A O 1
ATOM 2266 N N . ASN A 1 272 ? 16.124 8.098 -13.968 1.00 67.44 272 ASN A N 1
ATOM 2267 C CA . ASN A 1 272 ? 16.408 9.075 -12.897 1.00 67.44 272 ASN A CA 1
ATOM 2268 C C . ASN A 1 272 ? 17.886 9.528 -12.770 1.00 67.44 272 ASN A C 1
ATOM 2270 O O . ASN A 1 272 ? 18.480 9.457 -11.699 1.00 67.44 272 ASN A O 1
ATOM 2274 N N . ASN A 1 273 ? 18.462 10.032 -13.871 1.00 70.44 273 ASN A N 1
ATOM 2275 C CA . ASN A 1 273 ? 19.844 10.532 -14.028 1.00 70.44 273 ASN A CA 1
ATOM 2276 C C . ASN A 1 273 ? 20.997 9.510 -13.967 1.00 70.44 273 ASN A C 1
ATOM 2278 O O . ASN A 1 273 ? 22.141 9.904 -14.204 1.00 70.44 273 ASN A O 1
ATOM 2282 N N . PHE A 1 274 ? 20.736 8.224 -13.736 1.00 75.81 274 PHE A N 1
ATOM 2283 C CA . PHE A 1 274 ? 21.767 7.185 -13.708 1.00 75.81 274 PHE A CA 1
ATOM 2284 C C . PHE A 1 274 ? 21.853 6.441 -15.040 1.00 75.81 274 PHE A C 1
ATOM 2286 O O . PHE A 1 274 ? 20.847 6.078 -15.653 1.00 75.81 274 PHE A O 1
ATOM 2293 N N . ILE A 1 275 ? 23.084 6.187 -15.482 1.00 84.75 275 ILE A N 1
ATOM 2294 C CA . ILE A 1 275 ? 23.350 5.269 -16.588 1.00 84.75 275 ILE A CA 1
ATOM 2295 C C . ILE A 1 275 ? 23.440 3.868 -15.984 1.00 84.75 275 ILE A C 1
ATOM 2297 O O . ILE A 1 275 ? 24.239 3.621 -15.080 1.00 84.75 275 ILE A O 1
ATOM 2301 N N . ALA A 1 276 ? 22.579 2.966 -16.443 1.00 86.00 276 ALA A N 1
ATOM 2302 C CA . ALA A 1 276 ? 22.641 1.568 -16.063 1.00 86.00 276 ALA A CA 1
ATOM 2303 C C . ALA A 1 276 ? 23.722 0.865 -16.878 1.00 86.00 276 ALA A C 1
ATOM 2305 O O . ALA A 1 276 ? 23.716 0.936 -18.106 1.00 86.00 276 ALA A O 1
ATOM 2306 N N . HIS A 1 277 ? 24.632 0.198 -16.170 1.00 85.56 277 HIS A N 1
ATOM 2307 C CA . HIS A 1 277 ? 25.684 -0.592 -16.785 1.00 85.56 277 HIS A CA 1
ATOM 2308 C C . HIS A 1 277 ? 25.123 -1.931 -17.239 1.00 85.56 277 HIS A C 1
ATOM 2310 O O . HIS A 1 277 ? 24.788 -2.796 -16.424 1.00 85.56 277 HIS A O 1
ATOM 2316 N N . VAL A 1 278 ? 24.993 -2.074 -18.549 1.00 80.94 278 VAL A N 1
ATOM 2317 C CA . VAL A 1 278 ? 24.573 -3.301 -19.203 1.00 80.94 278 VAL A CA 1
ATOM 2318 C C . VAL A 1 278 ? 25.763 -4.249 -19.108 1.00 80.94 278 VAL A C 1
ATOM 2320 O O . VAL A 1 278 ? 26.753 -4.109 -19.817 1.00 80.94 278 VAL A O 1
ATOM 2323 N N . GLY A 1 279 ? 25.722 -5.180 -18.152 1.00 75.69 279 GLY A N 1
ATOM 2324 C CA . GLY A 1 279 ? 26.747 -6.218 -18.040 1.00 75.69 279 GLY A CA 1
ATOM 2325 C C . GLY A 1 279 ? 26.726 -7.168 -19.247 1.00 75.69 279 GLY A C 1
ATOM 2326 O O . GLY A 1 279 ? 26.279 -6.841 -20.340 1.00 75.69 279 GLY A O 1
ATOM 2327 N N . ASN A 1 280 ? 27.110 -8.429 -19.046 1.00 72.31 280 ASN A N 1
ATOM 2328 C CA . ASN A 1 280 ? 27.083 -9.421 -20.135 1.00 72.31 280 ASN A CA 1
ATOM 2329 C C . ASN A 1 280 ? 25.671 -9.708 -20.699 1.00 72.31 280 ASN A C 1
ATOM 2331 O O . ASN A 1 280 ? 25.552 -10.358 -21.735 1.00 72.31 280 ASN A O 1
ATOM 2335 N N . ASN A 1 281 ? 24.604 -9.273 -20.019 1.00 74.81 281 ASN A N 1
ATOM 2336 C CA . ASN A 1 281 ? 23.227 -9.463 -20.460 1.00 74.81 281 ASN A CA 1
ATOM 2337 C C . ASN A 1 281 ? 22.636 -8.145 -20.975 1.00 74.81 281 ASN A C 1
ATOM 2339 O O . ASN A 1 281 ? 22.314 -7.274 -20.174 1.00 74.81 281 ASN A O 1
ATOM 2343 N N . LYS A 1 282 ? 22.430 -8.039 -22.292 1.00 88.62 282 LYS A N 1
ATOM 2344 C CA . LYS A 1 282 ? 21.763 -6.888 -22.932 1.00 88.62 282 LYS A CA 1
ATOM 2345 C C . LYS A 1 282 ? 20.256 -7.061 -23.084 1.00 88.62 282 LYS A C 1
ATOM 2347 O O . LYS A 1 282 ? 19.594 -6.192 -23.639 1.00 88.62 282 LYS A O 1
ATOM 2352 N N . ILE A 1 283 ? 19.726 -8.195 -22.626 1.00 92.06 283 ILE A N 1
ATOM 2353 C CA . ILE A 1 283 ? 18.347 -8.598 -22.871 1.00 92.06 283 ILE A CA 1
ATOM 2354 C C . ILE A 1 283 ? 17.535 -8.480 -21.583 1.00 92.06 283 ILE A C 1
ATOM 2356 O O . ILE A 1 283 ? 17.806 -9.165 -20.587 1.00 92.06 283 ILE A O 1
ATOM 2360 N N . ILE A 1 284 ? 16.494 -7.650 -21.627 1.00 92.94 284 ILE A N 1
ATOM 2361 C CA . ILE A 1 284 ? 15.468 -7.569 -20.587 1.00 92.94 284 ILE A CA 1
ATOM 2362 C C . ILE A 1 284 ? 14.366 -8.576 -20.922 1.00 92.94 284 ILE A C 1
ATOM 2364 O O . ILE A 1 284 ? 13.630 -8.424 -21.895 1.00 92.94 284 ILE A O 1
ATOM 2368 N N . LYS A 1 285 ? 14.242 -9.619 -20.098 1.00 92.56 285 LYS A N 1
ATOM 2369 C CA . LYS A 1 285 ? 13.324 -10.741 -20.341 1.00 92.56 285 LYS A CA 1
ATOM 2370 C C . LYS A 1 285 ? 11.962 -10.501 -19.694 1.00 92.56 285 LYS A C 1
ATOM 2372 O O . LYS A 1 285 ? 11.801 -10.769 -18.503 1.00 92.56 285 LYS A O 1
ATOM 2377 N N . LEU A 1 286 ? 10.980 -10.042 -20.472 1.00 94.50 286 LEU A N 1
ATOM 2378 C CA . LEU A 1 286 ? 9.596 -9.845 -20.009 1.00 94.50 286 LEU A CA 1
ATOM 2379 C C . LEU A 1 286 ? 8.601 -10.814 -20.662 1.00 94.50 286 LEU A C 1
ATOM 2381 O O . LEU A 1 286 ? 7.464 -10.907 -20.209 1.00 94.50 286 LEU A O 1
ATOM 2385 N N . ARG A 1 287 ? 9.028 -11.592 -21.664 1.00 92.56 287 ARG A N 1
ATOM 2386 C CA . ARG A 1 287 ? 8.177 -12.504 -22.449 1.00 92.56 287 ARG A CA 1
ATOM 2387 C C . ARG A 1 287 ? 7.332 -13.469 -21.612 1.00 92.56 287 ARG A C 1
ATOM 2389 O O . ARG A 1 287 ? 6.223 -13.803 -22.005 1.00 92.56 287 ARG A O 1
ATOM 2396 N N . SER A 1 288 ? 7.841 -13.923 -20.466 1.00 89.56 288 SER A N 1
ATOM 2397 C CA . SER A 1 288 ? 7.142 -14.870 -19.582 1.00 89.56 288 SER A CA 1
ATOM 2398 C C . SER A 1 288 ? 6.060 -14.234 -18.696 1.00 89.56 288 SER A C 1
ATOM 2400 O O . SER A 1 288 ? 5.341 -14.953 -17.997 1.00 89.56 288 SER A O 1
ATOM 2402 N N . LEU A 1 289 ? 5.925 -12.905 -18.705 1.00 92.00 289 LEU A N 1
ATOM 2403 C CA . LEU A 1 289 ? 4.950 -12.171 -17.901 1.00 92.00 289 LEU A CA 1
ATOM 2404 C C . LEU A 1 289 ? 3.603 -12.074 -18.624 1.00 92.00 289 LEU A C 1
ATOM 2406 O O . LEU A 1 289 ? 3.224 -11.023 -19.128 1.00 92.00 289 LEU A O 1
ATOM 2410 N N . ASN A 1 290 ? 2.845 -13.170 -18.632 1.00 87.94 290 ASN A N 1
ATOM 2411 C CA . ASN A 1 290 ? 1.561 -13.252 -19.346 1.00 87.94 290 ASN A CA 1
ATOM 2412 C C . ASN A 1 290 ? 0.480 -12.274 -18.845 1.00 87.94 290 ASN A C 1
ATOM 2414 O O . ASN A 1 290 ? -0.521 -12.087 -19.521 1.00 87.94 290 ASN A O 1
ATOM 2418 N N . TYR A 1 291 ? 0.657 -11.678 -17.665 1.00 89.69 291 TYR A N 1
ATOM 2419 C CA . TYR A 1 291 ? -0.286 -10.720 -17.076 1.00 89.69 291 TYR A CA 1
ATOM 2420 C C . TYR A 1 291 ? 0.131 -9.258 -17.280 1.00 89.69 291 TYR A C 1
ATOM 2422 O O . TYR A 1 291 ? -0.601 -8.361 -16.872 1.00 89.69 291 TYR A O 1
ATOM 2430 N N . LEU A 1 292 ? 1.313 -9.009 -17.854 1.00 94.94 292 LEU A N 1
ATOM 2431 C CA . LEU A 1 292 ? 1.819 -7.659 -18.071 1.00 94.94 292 LEU A CA 1
ATOM 2432 C C . LEU A 1 292 ? 1.109 -7.036 -19.279 1.00 94.94 292 LEU A C 1
ATOM 2434 O O . LEU A 1 292 ? 1.357 -7.429 -20.417 1.00 94.94 292 LEU A O 1
ATOM 2438 N N . SER A 1 293 ? 0.257 -6.050 -19.008 1.00 96.06 293 SER A N 1
ATOM 2439 C CA . SER A 1 293 ? -0.495 -5.294 -20.017 1.00 96.06 293 SER A CA 1
ATOM 2440 C C . SER A 1 293 ? 0.197 -3.993 -20.396 1.00 96.06 293 SER A C 1
ATOM 2442 O O . SER A 1 293 ? 0.132 -3.585 -21.554 1.00 96.06 293 SER A O 1
ATOM 2444 N N . ASP A 1 294 ? 0.862 -3.339 -19.438 1.00 96.56 294 ASP A N 1
ATOM 2445 C CA . ASP A 1 294 ? 1.398 -1.993 -19.639 1.00 96.56 294 ASP A CA 1
ATOM 2446 C C . ASP A 1 294 ? 2.898 -1.932 -19.329 1.00 96.56 294 ASP A C 1
ATOM 2448 O O . ASP A 1 294 ? 3.323 -2.228 -18.207 1.00 96.56 294 ASP A O 1
ATOM 2452 N N . LEU A 1 295 ? 3.693 -1.495 -20.307 1.00 96.69 295 LEU A N 1
ATOM 2453 C CA . LEU A 1 295 ? 5.133 -1.284 -20.169 1.00 96.69 295 LEU A CA 1
ATOM 2454 C C . LEU A 1 295 ? 5.504 0.161 -20.513 1.00 96.69 295 LEU A C 1
ATOM 2456 O O . LEU A 1 295 ? 5.274 0.636 -21.627 1.00 96.69 295 LEU A O 1
ATOM 2460 N N . PHE A 1 296 ? 6.143 0.836 -19.561 1.00 94.56 296 PHE A N 1
ATOM 2461 C CA . PHE A 1 296 ? 6.638 2.201 -19.706 1.00 94.56 296 PHE A CA 1
ATOM 2462 C C . PHE A 1 296 ? 8.157 2.231 -19.529 1.00 94.56 296 PHE A C 1
ATOM 2464 O O . PHE A 1 296 ? 8.690 1.696 -18.557 1.00 94.56 296 PHE A O 1
ATOM 2471 N N . ILE A 1 297 ? 8.861 2.883 -20.449 1.00 93.25 297 ILE A N 1
ATOM 2472 C CA . ILE A 1 297 ? 10.308 3.099 -20.383 1.00 93.25 297 ILE A CA 1
ATOM 2473 C C . ILE A 1 297 ? 10.551 4.602 -20.431 1.00 93.25 297 ILE A C 1
ATOM 2475 O O . ILE A 1 297 ? 10.487 5.236 -21.490 1.00 93.25 297 ILE A O 1
ATOM 2479 N N . ASN A 1 298 ? 10.817 5.172 -19.258 1.00 89.75 298 ASN A N 1
ATOM 2480 C CA . ASN A 1 298 ? 10.842 6.612 -19.041 1.00 89.75 298 ASN A CA 1
ATOM 2481 C C . ASN A 1 298 ? 12.237 7.067 -18.638 1.00 89.75 298 ASN A C 1
ATOM 2483 O O . ASN A 1 298 ? 12.772 6.658 -17.611 1.00 89.75 298 ASN A O 1
ATOM 2487 N N . GLU A 1 299 ? 12.845 7.907 -19.478 1.00 86.62 299 GLU A N 1
ATOM 2488 C CA . GLU A 1 299 ? 14.170 8.493 -19.234 1.00 86.62 299 GLU A CA 1
ATOM 2489 C C . GLU A 1 299 ? 15.274 7.465 -18.918 1.00 86.62 299 GLU A C 1
ATOM 2491 O O . GLU A 1 299 ? 16.321 7.820 -18.380 1.00 86.62 299 GLU A O 1
ATOM 2496 N N . ALA A 1 300 ? 15.063 6.189 -19.257 1.00 88.50 300 ALA A N 1
ATOM 2497 C CA . ALA A 1 300 ? 16.018 5.119 -19.022 1.00 88.50 300 ALA A CA 1
ATOM 2498 C C . ALA A 1 300 ? 17.278 5.346 -19.867 1.00 88.50 300 ALA A C 1
ATOM 2500 O O . ALA A 1 300 ? 17.203 5.601 -21.076 1.00 88.50 300 ALA A O 1
ATOM 2501 N N . ARG A 1 301 ? 18.443 5.272 -19.218 1.00 88.06 301 ARG A N 1
ATOM 2502 C CA . ARG A 1 301 ? 19.756 5.420 -19.855 1.00 88.06 301 ARG A CA 1
ATOM 2503 C C . ARG A 1 301 ? 20.584 4.174 -19.608 1.00 88.06 301 ARG A C 1
ATOM 2505 O O . ARG A 1 301 ? 20.676 3.707 -18.478 1.00 88.06 301 ARG A O 1
ATOM 2512 N N . PHE A 1 302 ? 21.191 3.667 -20.661 1.00 89.88 302 PHE A N 1
ATOM 2513 C CA . PHE A 1 302 ? 22.018 2.472 -20.644 1.00 89.88 302 PHE A CA 1
ATOM 2514 C C . PHE A 1 302 ? 23.337 2.825 -21.331 1.00 89.88 302 PHE A C 1
ATOM 2516 O O . PHE A 1 302 ? 23.342 3.664 -22.236 1.00 89.88 302 PHE A O 1
ATOM 2523 N N . ASP A 1 303 ? 24.452 2.275 -20.858 1.00 90.50 303 ASP A N 1
ATOM 2524 C CA . ASP A 1 303 ? 25.765 2.495 -21.483 1.00 90.50 303 ASP A CA 1
ATOM 2525 C C . ASP A 1 303 ? 25.897 1.779 -22.832 1.00 90.50 303 ASP A C 1
ATOM 2527 O O . ASP A 1 303 ? 26.657 2.214 -23.698 1.00 90.50 303 ASP A O 1
ATOM 2531 N N . GLU A 1 304 ? 25.086 0.746 -23.046 1.00 90.44 304 GLU A N 1
ATOM 2532 C CA . GLU A 1 304 ? 24.935 0.056 -24.317 1.00 90.44 304 GLU A CA 1
ATOM 2533 C C . GLU A 1 304 ? 23.470 -0.025 -24.756 1.00 90.44 304 GLU A C 1
ATOM 2535 O O . GLU A 1 304 ? 22.542 0.174 -23.972 1.00 90.44 304 GLU A O 1
ATOM 2540 N N . LYS A 1 305 ? 23.257 -0.324 -26.041 1.00 90.94 305 LYS A N 1
ATOM 2541 C CA . LYS A 1 305 ? 21.915 -0.596 -26.559 1.00 90.94 305 LYS A CA 1
ATOM 2542 C C . LYS A 1 305 ? 21.413 -1.958 -26.083 1.00 90.94 305 LYS A C 1
ATOM 2544 O O . LYS A 1 305 ? 22.197 -2.906 -26.007 1.00 90.94 305 LYS A O 1
ATOM 2549 N N . ILE A 1 306 ? 20.116 -2.037 -25.801 1.00 94.19 306 ILE A N 1
ATOM 2550 C CA . ILE A 1 306 ? 19.483 -3.187 -25.150 1.00 94.19 306 ILE A CA 1
ATOM 2551 C C . ILE A 1 306 ? 18.289 -3.717 -25.941 1.00 94.19 306 ILE A C 1
ATOM 2553 O O . ILE A 1 306 ? 17.529 -2.930 -26.506 1.00 94.19 306 ILE A O 1
ATOM 2557 N N . THR A 1 307 ? 18.089 -5.032 -25.870 1.00 94.56 307 THR A N 1
ATOM 2558 C CA . THR A 1 307 ? 16.916 -5.730 -26.409 1.00 94.56 307 THR A CA 1
ATOM 2559 C C . THR A 1 307 ? 15.903 -5.984 -25.292 1.00 94.56 307 THR A C 1
ATOM 2561 O O . THR A 1 307 ? 16.265 -6.300 -24.155 1.00 94.56 307 THR A O 1
ATOM 2564 N N . ILE A 1 308 ? 14.617 -5.910 -25.609 1.00 95.38 308 ILE A N 1
ATOM 2565 C CA . ILE A 1 308 ? 13.511 -6.163 -24.689 1.00 95.38 308 ILE A CA 1
ATOM 2566 C C . ILE A 1 308 ? 12.627 -7.249 -25.290 1.00 95.38 308 ILE A C 1
ATOM 2568 O O . ILE A 1 308 ? 12.013 -7.049 -26.335 1.00 95.38 308 ILE A O 1
ATOM 2572 N N . GLU A 1 309 ? 12.545 -8.391 -24.612 1.00 95.50 309 GLU A N 1
ATOM 2573 C CA . GLU A 1 309 ? 11.636 -9.470 -25.000 1.00 95.50 309 GLU A CA 1
ATOM 2574 C C . GLU A 1 309 ? 10.240 -9.170 -24.445 1.00 95.50 309 GLU A C 1
ATOM 2576 O O . GLU A 1 309 ? 10.034 -9.221 -23.228 1.00 95.50 309 GLU A O 1
ATOM 2581 N N . LEU A 1 310 ? 9.278 -8.874 -25.317 1.00 95.75 310 LEU A N 1
ATOM 2582 C CA . LEU A 1 310 ? 7.935 -8.438 -24.927 1.00 95.75 310 LEU A CA 1
ATOM 2583 C C . LEU A 1 310 ? 6.978 -9.628 -24.688 1.00 95.75 310 LEU A C 1
ATOM 2585 O O . LEU A 1 310 ? 7.075 -10.650 -25.376 1.00 95.75 310 LEU A O 1
ATOM 2589 N N . PRO A 1 311 ? 6.041 -9.532 -23.722 1.00 95.31 311 PRO A N 1
ATOM 2590 C CA . PRO A 1 311 ? 4.994 -10.533 -23.526 1.00 95.31 311 PRO A CA 1
ATOM 2591 C C . PRO A 1 311 ? 3.843 -10.353 -24.520 1.00 95.31 311 PRO A C 1
ATOM 2593 O O . PRO A 1 311 ? 3.527 -9.245 -24.943 1.00 95.31 311 PRO A O 1
ATOM 2596 N N . THR A 1 312 ? 3.151 -11.444 -24.842 1.00 95.06 312 THR A N 1
ATOM 2597 C CA . THR A 1 312 ? 2.088 -11.455 -25.864 1.00 95.06 312 THR A CA 1
ATOM 2598 C C . THR A 1 312 ? 0.830 -10.673 -25.483 1.00 95.06 312 THR A C 1
ATOM 2600 O O . THR A 1 312 ? 0.109 -10.213 -26.359 1.00 95.06 312 THR A O 1
ATOM 2603 N N . HIS A 1 313 ? 0.562 -10.495 -24.188 1.00 95.12 313 HIS A N 1
ATOM 2604 C CA . HIS A 1 313 ? -0.624 -9.788 -23.686 1.00 95.12 313 HIS A CA 1
ATOM 2605 C C . HIS A 1 313 ? -0.397 -8.280 -23.514 1.00 95.12 313 HIS A C 1
ATOM 2607 O O . HIS A 1 313 ? -1.257 -7.595 -22.972 1.00 95.12 313 HIS A O 1
ATOM 2613 N N . LEU A 1 314 ? 0.753 -7.755 -23.949 1.00 97.00 314 LEU A N 1
ATOM 2614 C CA . LEU A 1 314 ? 1.059 -6.335 -23.829 1.00 97.00 314 LEU A CA 1
ATOM 2615 C C . LEU A 1 314 ? 0.098 -5.511 -24.697 1.00 97.00 314 LEU A C 1
ATOM 2617 O O . LEU A 1 314 ? 0.079 -5.677 -25.915 1.00 97.00 314 LEU A O 1
ATOM 2621 N N . GLU A 1 315 ? -0.664 -4.615 -24.076 1.00 96.81 315 GLU A N 1
ATOM 2622 C CA . GLU A 1 315 ? -1.636 -3.732 -24.734 1.00 96.81 315 GLU A CA 1
ATOM 2623 C C . GLU A 1 315 ? -1.085 -2.312 -24.898 1.00 96.81 315 GLU A C 1
ATOM 2625 O O . GLU A 1 315 ? -1.344 -1.651 -25.905 1.00 96.81 315 GLU A O 1
ATOM 2630 N N . ASN A 1 316 ? -0.289 -1.846 -23.931 1.00 96.06 316 ASN A N 1
ATOM 2631 C CA . ASN A 1 316 ? 0.255 -0.493 -23.914 1.00 96.06 316 ASN A CA 1
ATOM 2632 C C . ASN A 1 316 ? 1.780 -0.514 -23.798 1.00 96.06 316 ASN A C 1
ATOM 2634 O O . ASN A 1 316 ? 2.346 -1.073 -22.858 1.00 96.06 316 ASN A O 1
ATOM 2638 N N . LEU A 1 317 ? 2.442 0.160 -24.738 1.00 96.19 317 LEU A N 1
ATOM 2639 C CA . LEU A 1 317 ? 3.887 0.351 -24.756 1.00 96.19 317 LEU A CA 1
ATOM 2640 C C . LEU A 1 317 ? 4.199 1.836 -24.937 1.00 96.19 317 LEU A C 1
ATOM 2642 O O . LEU A 1 317 ? 3.802 2.434 -25.937 1.00 96.19 317 LEU A O 1
ATOM 2646 N N . ILE A 1 318 ? 4.932 2.420 -23.990 1.00 95.31 318 ILE A N 1
ATOM 2647 C CA . ILE A 1 318 ? 5.430 3.797 -24.089 1.00 95.31 318 ILE A CA 1
ATOM 2648 C C . ILE A 1 318 ? 6.934 3.798 -23.860 1.00 95.31 318 ILE A C 1
ATOM 2650 O O . ILE A 1 318 ? 7.418 3.332 -22.830 1.00 95.31 318 ILE A O 1
ATOM 2654 N N . ILE A 1 319 ? 7.672 4.363 -24.813 1.00 92.62 319 ILE A N 1
ATOM 2655 C CA . ILE A 1 319 ? 9.126 4.489 -24.749 1.00 92.62 319 ILE A CA 1
ATOM 2656 C C . ILE A 1 319 ? 9.477 5.940 -25.050 1.00 92.62 319 ILE A C 1
ATOM 2658 O O . ILE A 1 319 ? 9.426 6.376 -26.197 1.00 92.62 319 ILE A O 1
ATOM 2662 N N . ASN A 1 320 ? 9.852 6.685 -24.014 1.00 88.62 320 ASN A N 1
ATOM 2663 C CA . ASN A 1 320 ? 10.160 8.112 -24.139 1.00 88.62 320 ASN A CA 1
ATOM 2664 C C . ASN A 1 320 ? 11.619 8.384 -24.556 1.00 88.62 320 ASN A C 1
ATOM 2666 O O . ASN A 1 320 ? 11.991 9.528 -24.803 1.00 88.62 320 ASN A O 1
ATOM 2670 N N . ASN A 1 321 ? 12.452 7.345 -24.662 1.00 79.81 321 ASN A N 1
ATOM 2671 C CA . ASN A 1 321 ? 13.816 7.435 -25.179 1.00 79.81 321 ASN A CA 1
ATOM 2672 C C . ASN A 1 321 ? 14.181 6.168 -25.968 1.00 79.81 321 ASN A C 1
ATOM 2674 O O . ASN A 1 321 ? 14.605 5.176 -25.388 1.00 79.81 321 ASN A O 1
ATOM 2678 N N . THR A 1 322 ? 14.038 6.193 -27.292 1.00 81.62 322 THR A N 1
ATOM 2679 C CA . THR A 1 322 ? 14.332 5.038 -28.163 1.00 81.62 322 THR A CA 1
ATOM 2680 C C . THR A 1 322 ? 15.822 4.845 -28.448 1.00 81.62 322 THR A C 1
ATOM 2682 O O . THR A 1 322 ? 16.218 3.791 -28.937 1.00 81.62 322 THR A O 1
ATOM 2685 N N . SER A 1 323 ? 16.671 5.833 -28.137 1.00 82.44 323 SER A N 1
ATOM 2686 C CA . SER A 1 323 ? 18.111 5.788 -28.449 1.00 82.44 323 SER A CA 1
ATOM 2687 C C . SER A 1 323 ? 18.859 4.649 -27.752 1.00 82.44 323 SER A C 1
ATOM 2689 O O . SER A 1 323 ? 19.901 4.204 -28.238 1.00 82.44 323 SER A O 1
ATOM 2691 N N . CYS A 1 324 ? 18.315 4.165 -26.637 1.00 84.19 324 CYS A N 1
ATOM 2692 C CA . CYS A 1 324 ? 18.893 3.085 -25.861 1.00 84.19 324 CYS A CA 1
ATOM 2693 C C . CYS A 1 324 ? 18.486 1.681 -26.324 1.00 84.19 324 CYS A C 1
ATOM 2695 O O . CYS A 1 324 ? 18.974 0.699 -25.774 1.00 84.19 324 CYS A O 1
ATOM 2697 N N . ILE A 1 325 ? 17.625 1.577 -27.334 1.00 90.06 325 ILE A N 1
ATOM 2698 C CA . ILE A 1 325 ? 17.163 0.302 -27.880 1.00 90.06 325 ILE A CA 1
ATOM 2699 C C . ILE A 1 325 ? 17.954 0.002 -29.155 1.00 90.06 325 ILE A C 1
ATOM 2701 O O . ILE A 1 325 ? 18.264 0.893 -29.959 1.00 90.06 325 ILE A O 1
ATOM 2705 N N . ASP A 1 326 ? 18.355 -1.252 -29.319 1.00 85.75 326 ASP A N 1
ATOM 2706 C CA . ASP A 1 326 ? 19.032 -1.736 -30.516 1.00 85.75 326 ASP A CA 1
ATOM 2707 C C . ASP A 1 326 ? 18.104 -1.812 -31.736 1.00 85.75 326 ASP A C 1
ATOM 2709 O O . ASP A 1 326 ? 16.879 -1.709 -31.668 1.00 85.75 326 ASP A O 1
ATOM 2713 N N . ARG A 1 327 ? 18.725 -1.909 -32.915 1.00 81.06 327 ARG A N 1
ATOM 2714 C CA . ARG A 1 327 ? 17.997 -2.131 -34.163 1.00 81.06 327 ARG A CA 1
ATOM 2715 C C . ARG A 1 327 ? 17.480 -3.570 -34.103 1.00 81.06 327 ARG A C 1
ATOM 2717 O O . ARG A 1 327 ? 18.312 -4.466 -34.015 1.00 81.06 327 ARG A O 1
ATOM 2724 N N . HIS A 1 328 ? 16.161 -3.760 -34.137 1.00 86.06 328 HIS A N 1
ATOM 2725 C CA . HIS A 1 328 ? 15.467 -5.015 -33.778 1.00 86.06 328 HIS A CA 1
ATOM 2726 C C . HIS A 1 328 ? 15.394 -5.299 -32.266 1.00 86.06 328 HIS A C 1
ATOM 2728 O O . HIS A 1 328 ? 15.286 -6.446 -31.840 1.00 86.06 328 HIS A O 1
ATOM 2734 N N . GLY A 1 329 ? 15.456 -4.249 -31.443 1.00 90.44 329 GLY A N 1
ATOM 2735 C CA . GLY A 1 329 ? 15.474 -4.362 -29.990 1.00 90.44 329 GLY A CA 1
ATOM 2736 C C . GLY A 1 329 ? 14.142 -4.631 -29.308 1.00 90.44 329 GLY A C 1
ATOM 2737 O O . GLY A 1 329 ? 14.115 -4.836 -28.098 1.00 90.44 329 GLY A O 1
ATOM 2738 N N . LEU A 1 330 ? 13.031 -4.627 -30.043 1.00 94.62 330 LEU A N 1
ATOM 2739 C CA . LEU A 1 330 ? 11.707 -4.952 -29.507 1.00 94.62 330 LEU A CA 1
ATOM 2740 C C . LEU A 1 330 ? 11.302 -6.365 -29.932 1.00 94.62 330 LEU A C 1
ATOM 2742 O O . LEU A 1 330 ? 10.451 -6.568 -30.799 1.00 94.62 330 LEU A O 1
ATOM 2746 N N . ASP A 1 331 ? 11.935 -7.355 -29.315 1.00 95.00 331 ASP A N 1
ATOM 2747 C CA . ASP A 1 331 ? 11.738 -8.755 -29.663 1.00 95.00 331 ASP A CA 1
ATOM 2748 C C . ASP A 1 331 ? 10.325 -9.236 -29.286 1.00 95.00 331 ASP A C 1
ATOM 2750 O O . ASP A 1 331 ? 9.862 -9.097 -28.150 1.00 95.00 331 ASP A O 1
ATOM 2754 N N . GLY A 1 332 ? 9.631 -9.826 -30.262 1.00 92.94 332 GLY A N 1
ATOM 2755 C CA . GLY A 1 332 ? 8.277 -10.355 -30.107 1.00 92.94 332 GLY A CA 1
ATOM 2756 C C . GLY A 1 332 ? 7.157 -9.318 -30.218 1.00 92.94 332 GLY A C 1
ATOM 2757 O O . GLY A 1 332 ? 6.003 -9.683 -30.001 1.00 92.94 332 GLY A O 1
ATOM 2758 N N . ILE A 1 333 ? 7.457 -8.069 -30.589 1.00 93.88 333 ILE A N 1
ATOM 2759 C CA . ILE A 1 333 ? 6.478 -6.973 -30.686 1.00 93.88 333 ILE A CA 1
ATOM 2760 C C . ILE A 1 333 ? 5.284 -7.271 -31.604 1.00 93.88 333 ILE A C 1
ATOM 2762 O O . ILE A 1 333 ? 4.157 -6.892 -31.289 1.00 93.88 333 ILE A O 1
ATOM 2766 N N . GLU A 1 334 ? 5.495 -8.012 -32.693 1.00 91.06 334 GLU A N 1
ATOM 2767 C CA . GLU A 1 334 ? 4.429 -8.421 -33.619 1.00 91.06 334 GLU A CA 1
ATOM 2768 C C . GLU A 1 334 ? 3.398 -9.364 -32.978 1.00 91.06 334 GLU A C 1
ATOM 2770 O O . GLU A 1 334 ? 2.269 -9.458 -33.453 1.00 91.06 334 GLU A O 1
ATOM 2775 N N . ASN A 1 335 ? 3.772 -10.040 -31.886 1.00 93.25 335 ASN A N 1
ATOM 2776 C CA . ASN A 1 335 ? 2.912 -10.968 -31.149 1.00 93.25 335 ASN A CA 1
ATOM 2777 C C . ASN A 1 335 ? 2.180 -10.298 -29.972 1.00 93.25 335 ASN A C 1
ATOM 2779 O O . ASN A 1 335 ? 1.582 -11.001 -29.158 1.00 93.25 335 ASN A O 1
ATOM 2783 N N . THR A 1 336 ? 2.280 -8.973 -29.840 1.00 95.75 336 THR A N 1
ATOM 2784 C CA . THR A 1 336 ? 1.622 -8.198 -28.778 1.00 95.75 336 THR A CA 1
ATOM 2785 C C . THR A 1 336 ? 0.225 -7.731 -29.199 1.00 95.75 336 THR A C 1
ATOM 2787 O O . THR A 1 336 ? -0.150 -7.810 -30.370 1.00 95.75 336 THR A O 1
ATOM 2790 N N . LEU A 1 337 ? -0.547 -7.206 -28.246 1.00 96.12 337 LEU A N 1
ATOM 2791 C CA . LEU A 1 337 ? -1.848 -6.570 -28.485 1.00 96.12 337 LEU A CA 1
ATOM 2792 C C . LEU A 1 337 ? -1.731 -5.050 -28.702 1.00 96.12 337 LEU A C 1
ATOM 2794 O O . LEU A 1 337 ? -2.748 -4.366 -28.834 1.00 96.12 337 LEU A O 1
ATOM 2798 N N . VAL A 1 338 ? -0.507 -4.511 -28.756 1.00 95.38 338 VAL A N 1
ATOM 2799 C CA . VAL A 1 338 ? -0.259 -3.076 -28.912 1.00 95.38 338 VAL A CA 1
ATOM 2800 C C . VAL A 1 338 ? -0.847 -2.582 -30.244 1.00 95.38 338 VAL A C 1
ATOM 2802 O O . VAL A 1 338 ? -0.573 -3.165 -31.300 1.00 95.38 338 VAL A O 1
ATOM 2805 N N . PRO A 1 339 ? -1.632 -1.485 -30.252 1.00 94.50 339 PRO A N 1
ATOM 2806 C CA . PRO A 1 339 ? -2.235 -0.971 -31.475 1.00 94.50 339 PRO A CA 1
ATOM 2807 C C . PRO A 1 339 ? -1.199 -0.672 -32.563 1.00 94.50 339 PRO A C 1
ATOM 2809 O O . PRO A 1 339 ? -0.185 -0.017 -32.317 1.00 94.50 339 PRO A O 1
ATOM 2812 N N . LYS A 1 340 ? -1.496 -1.054 -33.812 1.00 91.25 340 LYS A N 1
ATOM 2813 C CA . LYS A 1 340 ? -0.607 -0.822 -34.970 1.00 91.25 340 LYS A CA 1
ATOM 2814 C C . LYS A 1 340 ? -0.192 0.645 -35.141 1.00 91.25 340 LYS A C 1
ATOM 2816 O O . LYS A 1 340 ? 0.907 0.923 -35.608 1.00 91.25 340 LYS A O 1
ATOM 2821 N N . THR A 1 341 ? -1.057 1.582 -34.753 1.00 91.50 341 THR A N 1
ATOM 2822 C CA . THR A 1 341 ? -0.776 3.027 -34.765 1.00 91.50 341 THR A CA 1
ATOM 2823 C C . THR A 1 341 ? 0.342 3.422 -33.800 1.00 91.50 341 THR A C 1
ATOM 2825 O O . THR A 1 341 ? 1.112 4.329 -34.103 1.00 91.50 341 THR A O 1
ATOM 2828 N N . VAL A 1 342 ? 0.455 2.735 -32.662 1.00 88.94 342 VAL A N 1
ATOM 2829 C CA . VAL A 1 342 ? 1.550 2.902 -31.698 1.00 88.94 342 VAL A CA 1
ATOM 2830 C C . VAL A 1 342 ? 2.803 2.197 -32.215 1.00 88.94 342 VAL A C 1
ATOM 2832 O O . VAL A 1 342 ? 3.873 2.797 -32.230 1.00 88.94 342 VAL A O 1
ATOM 2835 N N . LEU A 1 343 ? 2.669 0.973 -32.742 1.00 89.00 343 LEU A N 1
ATOM 2836 C CA . LEU A 1 343 ? 3.789 0.206 -33.307 1.00 89.00 343 LEU A CA 1
ATOM 2837 C C . LEU A 1 343 ? 4.514 0.934 -34.445 1.00 89.00 343 LEU A C 1
ATOM 2839 O O . LEU A 1 343 ? 5.734 0.835 -34.560 1.00 89.00 343 LEU A O 1
ATOM 2843 N N . ALA A 1 344 ? 3.788 1.715 -35.250 1.00 87.88 344 ALA A N 1
ATOM 2844 C CA . ALA A 1 344 ? 4.367 2.523 -36.322 1.00 87.88 344 ALA A CA 1
ATOM 2845 C C . ALA A 1 344 ? 5.452 3.502 -35.829 1.00 87.88 344 ALA A C 1
ATOM 2847 O O . ALA A 1 344 ? 6.372 3.817 -36.582 1.00 87.88 344 ALA A O 1
ATOM 2848 N N . GLN A 1 345 ? 5.392 3.943 -34.565 1.00 89.38 345 GLN A N 1
ATOM 2849 C CA . GLN A 1 345 ? 6.403 4.820 -33.957 1.00 89.38 345 GLN A CA 1
ATOM 2850 C C . GLN A 1 345 ? 7.749 4.110 -33.750 1.00 89.38 345 GLN A C 1
ATOM 2852 O O . GLN A 1 345 ? 8.784 4.764 -33.639 1.00 89.38 345 GLN A O 1
ATOM 2857 N N . PHE A 1 346 ? 7.742 2.777 -33.728 1.00 88.56 346 PHE A N 1
ATOM 2858 C CA . PHE A 1 346 ? 8.906 1.945 -33.452 1.00 88.56 346 PHE A CA 1
ATOM 2859 C C . PHE A 1 346 ? 9.383 1.159 -34.673 1.00 88.56 346 PHE A C 1
ATOM 2861 O O . PHE A 1 346 ? 10.235 0.297 -34.518 1.00 88.56 346 PHE A O 1
ATOM 2868 N N . ALA A 1 347 ? 8.900 1.459 -35.884 1.00 84.56 347 ALA A N 1
ATOM 2869 C CA . ALA A 1 347 ? 9.173 0.670 -37.092 1.00 84.56 347 ALA A CA 1
ATOM 2870 C C . ALA A 1 347 ? 10.668 0.445 -37.407 1.00 84.56 347 ALA A C 1
ATOM 2872 O O . ALA A 1 347 ? 11.010 -0.519 -38.075 1.00 84.56 347 ALA A O 1
ATOM 2873 N N . SER A 1 348 ? 11.574 1.310 -36.937 1.00 81.81 348 SER A N 1
ATOM 2874 C CA . SER A 1 348 ? 13.029 1.125 -37.084 1.00 81.81 348 SER A CA 1
ATOM 2875 C C . SER A 1 348 ? 13.664 0.170 -36.057 1.00 81.81 348 SER A C 1
ATOM 2877 O O . SER A 1 348 ? 14.859 -0.113 -36.146 1.00 81.81 348 SER A O 1
ATOM 2879 N N . LEU A 1 349 ? 12.901 -0.234 -35.041 1.00 82.38 349 LEU A N 1
ATOM 2880 C CA . LEU A 1 349 ? 13.292 -1.083 -33.909 1.00 82.38 349 LEU A CA 1
ATOM 2881 C C . LEU A 1 349 ? 12.631 -2.471 -33.957 1.00 82.38 349 LEU A C 1
ATOM 2883 O O . LEU A 1 349 ? 12.951 -3.302 -33.109 1.00 82.38 349 LEU A O 1
ATOM 2887 N N . ILE A 1 350 ? 11.717 -2.684 -34.910 1.00 78.94 350 ILE A N 1
ATOM 2888 C CA . ILE A 1 350 ? 11.090 -3.962 -35.281 1.00 78.94 350 ILE A CA 1
ATOM 2889 C C . ILE A 1 350 ? 11.916 -4.545 -36.422 1.00 78.94 350 ILE A C 1
ATOM 2891 O O . ILE A 1 350 ? 12.306 -5.726 -36.325 1.00 78.94 350 ILE A O 1
#

Mean predicted aligned error: 8.63 Å

Nearest PDB structures (foldseek):
  8kdq-assembly1_A  TM=4.254E-01  e=2.155E-01  synthetic construct
  2nuw-assembly1_A  TM=4.261E-01  e=6.347E-01  Sulfolobus acidocaldarius DSM 639

Foldseek 3Di:
DQVLLVDQAPVVLVVVVVVDVCSLVNLAQDAEQSQRNPPDPVVVVDPVSLVRLVVSCVRRVNYQEYEDEQVSQLVDDLVSVVSHQAYAHPDEDPEDDPVSRPNCVVCQCRYAHEEYELPYPDDDQNLSNQNHAEYEYEYDPDDPPVSLLNVLVSVLNRPNHAEYEYEYALVCLQVNCVSCVPRPVVRHAYEYEHADDDPVSVVVVLVVQVPHAYEYECNHADVCLVPCPPRNYDYDAPDQLEDEHELQNQQDPCSVVVCVVRLHQEYEYEHNPHAHENPPAQEREPQPSQNHAYYHYYNHHYPAAHAYEHHLAHAYYYHPDCPNHDQLRDHCPVSHNHDPVVVVVCVRND

Solvent-accessible surface area (backbone atoms only — not comparable to full-atom values): 18952 Å² total; per-residue (Å²): 112,76,65,73,56,72,45,68,36,70,68,54,48,52,59,48,43,75,78,33,86,68,41,60,61,32,38,50,67,32,38,57,64,64,59,60,48,76,84,41,74,75,48,73,76,44,81,59,48,49,57,49,48,56,47,47,62,64,66,32,72,40,42,38,33,44,68,46,45,69,74,48,49,56,73,48,62,63,79,75,52,65,75,40,67,33,32,33,30,86,50,67,53,92,67,77,52,88,85,71,44,63,45,58,67,76,42,33,54,33,27,31,32,44,31,42,44,62,67,52,90,66,80,73,68,60,61,56,30,55,46,27,27,37,40,37,39,37,47,54,98,66,73,56,64,67,62,50,52,56,50,56,57,29,54,69,71,38,78,52,40,37,37,41,39,40,38,31,43,38,91,49,46,66,64,53,44,70,71,51,71,82,45,64,65,94,62,31,48,58,34,42,36,31,34,59,44,48,64,87,42,47,67,57,51,54,62,49,16,73,78,36,46,32,34,35,40,64,50,48,43,57,64,50,70,81,44,59,82,40,74,36,39,38,73,41,58,81,46,94,46,25,40,60,44,35,42,54,35,63,68,40,89,60,39,67,54,53,49,69,75,61,62,40,35,26,41,34,33,32,8,71,92,44,70,18,80,61,61,100,56,48,63,37,84,39,44,86,41,68,64,28,30,37,43,36,36,42,65,43,36,48,79,49,60,29,34,36,34,44,18,53,51,22,46,43,80,45,69,76,47,64,85,39,43,32,81,48,15,44,36,56,55,89,58,31,57,47,51,68,80,62,51,60,78,43,61,80,26,91

Secondary structure (DSSP, 8-state):
-GGGGG-S-HHHHHHHHHH-TTHHHHHHH--B---TTTT-HHHHSSTHHHHHHHHHHHH-TT--EEE--HHHHHHS-HHHHTT-SEEEE-S--S---TTT-HHHHHHGGGEEEEEEETTS-----GGG-TT--EEEEE--SS--HHHHHHHHHHHTT-TT--EEEEEEEGGGHHHHHHHHTTS-TTT-EEEEEEES--GGGHHHHHHHHTTSEEEEE-SS-SGGGGTTTSTTEEEEPSBTTEEEEETTGGGSTTHHHHHHHH--SEEEEE-TTPEE---S--EEE-TT-TT--EEEEES-EESS-EEEE--TT--EEEES-GGGEEEEEEETGGGS---HHHHGGGTTT-

pLDDT: mean 84.59, std 11.16, range [38.81, 97.0]

Radius of gyration: 24.27 Å; Cα contacts (8 Å, |Δi|>4): 644; chains: 1; bounding box: 60×39×64 Å

Sequence (350 aa):
MLVIQYLDSIQTLFNFHQVCHSCDDAIGRTKINPCYKERSLETMLLDSRLNNLNKEMKIFRGLETLHIDINSLEKIELNKLERYKLFEIPFFLNQPSANKYKNLNGIKEKIVSYRIDLSFKENLDITTLINLREIRIRVTKQLSKEIIINFITGLKKLRHLHKVIIDCDTQHLEYLWSLVKGMNSERTTIIFRLNWLRDEDIPTIQQVSNVINVGIFTNGLGKFHDIYLKKGVILLFYTDYYLQVSNQMVFDTQFSKLLKEYFPYKIEIQGNNFIAHVGNNKIIKLRSLNYLSDLFINEARFDEKITIELPTHLENLIINNTSCIDRHGLDGIENTLVPKTVLAQFASLI